Protein AF-A0A9D1M2F3-F1 (afdb_monomer_lite)

Foldseek 3Di:
DDDDDDDDDDDDDDDDDDDDDDDDDDDDDDDDDDPDPPPPPPPPPPPPPDDDDDDDDDDDPDDDDDQDWDDDPPDIDGPPCVPPPPPPDCLVVVCVVVQFDDQQEPLRFAADARPSDNRTGNDGDDVQQPADPVRADPPWDWDPDHGNNGTGTHHPCVQFVAQDEPPPWDFADWDQDPVGITGRDGHHDAAPADPLGAPDAGDPPRRVGHPHYDPFVVVVDDADDAAPQKDAPDDDPRGNPGGPDMDGHPQWDQPVPDPRGGIDGDD

Organism: NCBI:txid2840917

Secondary structure (DSSP, 8-state):
------------------------------------------------------S---PPP-PPPP--PEEETTEEE-TT-TTT-----THHHHHHHTT--BS--TTS-BS-EETTEEEEES-BPPTTTTB-GGG--TTSEEPSS-BTTBB-EE--TTTS-BS---TTPEE-SEEEETTEEEES-EEPPP---BTTBEEEEPPTTSTTSEEEE-SSGGGG-------TTEEEEEEETTEEEEEEEEEEPTTEE--TTSTT---EE--

Sequence (267 aa):
MMKAVLGLGCAVCLTAAPVNAGSVEYDFSGKFLLSDTSLIDTNQSQSLEAVSTAGGDFRLPSYKLAAVHFIVGDQGLTFNDFGKQNFDDPSNDYCQRLGFAVSSCASGLFNRACPYNDKIYDKCCDAAYIYTPASCSSPRTLSVDVCGGKHRCYCDTAQYPFASCDAPKIKGEACSDDNGTRYAACVCPEDNNGPWGCKEYYPAPCASVCKTPYPDNCHKREDVALPQNSYCSEHYDDCASKCQSWVCKSGYTNISDCAWMKCWIKL

Radius of gyration: 51.47 Å; chains: 1; bounding box: 120×92×132 Å

Structure (mmCIF, N/CA/C/O backbone):
data_AF-A0A9D1M2F3-F1
#
_entry.id   AF-A0A9D1M2F3-F1
#
loop_
_atom_site.group_PDB
_atom_site.id
_atom_site.type_symbol
_atom_site.label_atom_id
_atom_site.label_alt_id
_atom_site.label_comp_id
_atom_site.label_asym_id
_atom_site.label_entity_id
_atom_site.label_seq_id
_atom_site.pdbx_PDB_ins_code
_atom_site.Cartn_x
_atom_site.Cartn_y
_atom_site.Cartn_z
_atom_site.occupancy
_atom_site.B_iso_or_equiv
_atom_site.auth_seq_id
_atom_site.auth_comp_id
_atom_site.auth_asym_id
_atom_site.auth_atom_id
_atom_site.pdbx_PDB_model_num
ATOM 1 N N . MET A 1 1 ? 22.864 -60.066 7.361 1.00 39.62 1 MET A N 1
ATOM 2 C CA . MET A 1 1 ? 22.553 -60.290 5.931 1.00 39.62 1 MET A CA 1
ATOM 3 C C . MET A 1 1 ? 23.121 -59.091 5.164 1.00 39.62 1 MET A C 1
ATOM 5 O O . MET A 1 1 ? 22.505 -58.045 5.175 1.00 39.62 1 MET A O 1
ATOM 9 N N . MET A 1 2 ? 24.437 -59.002 4.950 1.00 24.12 2 MET A N 1
ATOM 10 C CA . MET A 1 2 ? 25.233 -59.547 3.831 1.00 24.12 2 MET A CA 1
ATOM 11 C C . MET A 1 2 ? 24.850 -59.032 2.430 1.00 24.12 2 MET A C 1
ATOM 13 O O . MET A 1 2 ? 23.903 -59.543 1.853 1.00 24.12 2 MET A O 1
ATOM 17 N N . LYS A 1 3 ? 25.737 -58.149 1.917 1.00 26.86 3 LYS A N 1
ATOM 18 C CA . LYS A 1 3 ? 26.185 -57.919 0.518 1.00 26.86 3 LYS A CA 1
ATOM 19 C C . LYS A 1 3 ? 25.122 -57.362 -0.462 1.00 26.86 3 LYS A C 1
ATOM 21 O O . LYS A 1 3 ? 23.977 -57.758 -0.419 1.00 26.86 3 LYS A O 1
ATOM 26 N N . ALA A 1 4 ? 25.429 -56.432 -1.368 1.00 30.66 4 ALA A N 1
ATOM 27 C CA . ALA A 1 4 ? 26.605 -56.423 -2.228 1.00 30.66 4 ALA A CA 1
ATOM 28 C C . ALA A 1 4 ? 27.030 -55.014 -2.687 1.00 30.66 4 ALA A C 1
ATOM 30 O O . ALA A 1 4 ? 26.231 -54.218 -3.168 1.00 30.66 4 ALA A O 1
ATOM 31 N N . VAL A 1 5 ? 28.337 -54.779 -2.583 1.00 34.94 5 VAL A N 1
ATOM 32 C CA . VAL A 1 5 ? 29.123 -53.867 -3.417 1.00 34.94 5 VAL A CA 1
ATOM 33 C C . VAL A 1 5 ? 29.447 -54.631 -4.702 1.00 34.94 5 VAL A C 1
ATOM 35 O O . VAL A 1 5 ? 29.931 -55.760 -4.610 1.00 34.94 5 VAL A O 1
ATOM 38 N N . LEU A 1 6 ? 29.219 -54.039 -5.874 1.00 31.55 6 LEU A N 1
ATOM 39 C CA . LEU A 1 6 ? 29.794 -54.517 -7.133 1.00 31.55 6 LEU A CA 1
ATOM 40 C C . LEU A 1 6 ? 30.409 -53.331 -7.882 1.00 31.55 6 LEU A C 1
ATOM 42 O O . LEU A 1 6 ? 29.704 -52.482 -8.418 1.00 31.55 6 LEU A O 1
ATOM 46 N N . GLY A 1 7 ? 31.740 -53.288 -7.883 1.00 31.52 7 GLY A N 1
ATOM 47 C CA . GLY A 1 7 ? 32.525 -52.588 -8.889 1.00 31.52 7 GLY A CA 1
ATOM 48 C C . GLY A 1 7 ? 32.966 -53.577 -9.967 1.00 31.52 7 GLY A C 1
ATOM 49 O O . GLY A 1 7 ? 33.301 -54.713 -9.651 1.00 31.52 7 GLY A O 1
ATOM 50 N N . LEU A 1 8 ? 32.957 -53.134 -11.221 1.00 33.31 8 LEU A N 1
ATOM 51 C CA . LEU A 1 8 ? 33.634 -53.703 -12.395 1.00 33.31 8 LEU A CA 1
ATOM 52 C C . LEU A 1 8 ? 33.484 -52.620 -13.487 1.00 33.31 8 LEU A C 1
ATOM 54 O O . LEU A 1 8 ? 32.387 -52.117 -13.682 1.00 33.31 8 LEU A O 1
ATOM 58 N N . GLY A 1 9 ? 34.502 -52.109 -14.175 1.00 30.05 9 GLY A N 1
ATOM 59 C CA . GLY A 1 9 ? 35.769 -52.723 -14.546 1.00 30.05 9 GLY A CA 1
ATOM 60 C C . GLY A 1 9 ? 35.753 -53.088 -16.035 1.00 30.05 9 GLY A C 1
ATOM 61 O O . GLY A 1 9 ? 35.496 -54.236 -16.353 1.00 30.05 9 GLY A O 1
ATOM 62 N N . CYS A 1 10 ? 36.024 -52.089 -16.889 1.00 27.81 10 CYS A N 1
ATOM 63 C CA . CYS A 1 10 ? 36.613 -52.125 -18.243 1.00 27.81 10 CYS A CA 1
ATOM 64 C C . CYS A 1 10 ? 36.069 -53.087 -19.332 1.00 27.81 10 CYS A C 1
ATOM 66 O O . CYS A 1 10 ? 36.249 -54.295 -19.232 1.00 27.81 10 CYS A O 1
ATOM 68 N N . ALA A 1 11 ? 35.606 -52.535 -20.468 1.00 30.11 11 ALA A N 1
ATOM 69 C CA . ALA A 1 11 ? 35.923 -53.053 -21.811 1.00 30.11 11 ALA A CA 1
ATOM 70 C C . ALA A 1 11 ? 35.651 -52.004 -22.912 1.00 30.11 11 ALA A C 1
ATOM 72 O O . ALA A 1 11 ? 34.598 -51.375 -22.964 1.00 30.11 11 ALA A O 1
ATOM 73 N N . VAL A 1 12 ? 36.654 -51.845 -23.772 1.00 30.17 12 VAL A N 1
ATOM 74 C CA . VAL A 1 12 ? 36.800 -50.950 -24.929 1.00 30.17 12 VAL A CA 1
ATOM 75 C C . VAL A 1 12 ? 36.208 -51.589 -26.194 1.00 30.17 12 VAL A C 1
ATOM 77 O O . VAL A 1 12 ? 36.401 -52.783 -26.374 1.00 30.17 12 VAL A O 1
ATOM 80 N N . CYS A 1 13 ? 35.590 -50.783 -27.074 1.00 28.64 13 CYS A N 1
ATOM 81 C CA . CYS A 1 13 ? 35.476 -50.936 -28.547 1.00 28.64 13 CYS A CA 1
ATOM 82 C C . CYS A 1 13 ? 34.946 -49.582 -29.095 1.00 28.64 13 CYS A C 1
ATOM 84 O O . CYS A 1 13 ? 33.799 -49.252 -28.827 1.00 28.64 13 CYS A O 1
ATOM 86 N N . LEU A 1 14 ? 35.729 -48.613 -29.596 1.00 26.62 14 LEU A N 1
ATOM 87 C CA . LEU A 1 14 ? 36.501 -48.496 -30.853 1.00 26.62 14 LEU A CA 1
ATOM 88 C C . LEU A 1 14 ? 35.694 -48.664 -32.159 1.00 26.62 14 LEU A C 1
ATOM 90 O O . LEU A 1 14 ? 35.537 -49.771 -32.658 1.00 26.62 14 LEU A O 1
ATOM 94 N N . THR A 1 15 ? 35.324 -47.523 -32.753 1.00 30.22 15 THR A N 1
ATOM 95 C CA . THR A 1 15 ? 35.245 -47.255 -34.207 1.00 30.22 15 THR A CA 1
ATOM 96 C C . THR A 1 15 ? 35.688 -45.787 -34.394 1.00 30.22 15 THR A C 1
ATOM 98 O O . THR A 1 15 ? 34.971 -44.890 -33.962 1.00 30.22 15 THR A O 1
ATOM 101 N N . ALA A 1 16 ? 36.968 -45.476 -34.662 1.00 30.28 16 ALA A N 1
ATOM 102 C CA . ALA A 1 16 ? 37.617 -45.338 -35.985 1.00 30.28 16 ALA A CA 1
ATOM 103 C C . ALA A 1 16 ? 36.788 -44.464 -36.958 1.00 30.28 16 ALA A C 1
ATOM 105 O O . ALA A 1 16 ? 35.643 -44.803 -37.216 1.00 30.28 16 ALA A O 1
ATOM 106 N N . ALA A 1 17 ? 37.253 -43.364 -37.563 1.00 31.16 17 ALA A N 1
ATOM 107 C CA . ALA A 1 17 ? 38.580 -42.769 -37.782 1.00 31.16 17 ALA A CA 1
ATOM 108 C C . ALA A 1 17 ? 38.382 -41.319 -38.337 1.00 31.16 17 ALA A C 1
ATOM 110 O O . ALA A 1 17 ? 37.237 -40.898 -38.492 1.00 31.16 17 ALA A O 1
ATOM 111 N N . PRO A 1 18 ? 39.420 -40.594 -38.794 1.00 33.38 18 PRO A N 1
ATOM 112 C CA . PRO A 1 18 ? 40.583 -40.110 -38.055 1.00 33.38 18 PRO A CA 1
ATOM 113 C C . PRO A 1 18 ? 40.726 -38.571 -38.136 1.00 33.38 18 PRO A C 1
ATOM 115 O O . PRO A 1 18 ? 40.223 -37.913 -39.044 1.00 33.38 18 PRO A O 1
ATOM 118 N N . VAL A 1 19 ? 41.501 -38.012 -37.208 1.00 33.06 19 VAL A N 1
ATOM 119 C CA . VAL A 1 19 ? 42.109 -36.675 -37.299 1.00 33.06 19 VAL A CA 1
ATOM 120 C C . VAL A 1 19 ? 43.591 -36.897 -37.594 1.00 33.06 19 VAL A C 1
ATOM 122 O O . VAL A 1 19 ? 44.189 -37.756 -36.949 1.00 33.06 19 VAL A O 1
ATOM 125 N N . ASN A 1 20 ? 44.210 -36.136 -38.500 1.00 28.48 20 ASN A N 1
ATOM 126 C CA . ASN A 1 20 ? 45.650 -35.905 -38.386 1.00 28.48 20 ASN A CA 1
ATOM 127 C C . ASN A 1 20 ? 46.065 -34.529 -38.915 1.00 28.48 20 ASN A C 1
ATOM 129 O O . ASN A 1 20 ? 45.588 -34.077 -39.955 1.00 28.48 20 ASN A O 1
ATOM 133 N N . ALA A 1 21 ? 46.974 -33.900 -38.174 1.00 28.34 21 ALA A N 1
ATOM 134 C CA . ALA A 1 21 ? 47.650 -32.650 -38.482 1.00 28.34 21 ALA A CA 1
ATOM 135 C C . ALA A 1 21 ? 49.156 -32.915 -38.687 1.00 28.34 21 ALA A C 1
ATOM 137 O O . ALA A 1 21 ? 49.725 -33.697 -37.931 1.00 28.34 21 ALA A O 1
ATOM 138 N N . GLY A 1 22 ? 49.768 -32.212 -39.657 1.00 24.92 22 GLY A N 1
ATOM 139 C CA . GLY A 1 22 ? 51.224 -32.040 -39.885 1.00 24.92 22 GLY A CA 1
ATOM 140 C C . GLY A 1 22 ? 51.981 -33.276 -40.406 1.00 24.92 22 GLY A C 1
ATOM 141 O O . GLY A 1 22 ? 51.677 -34.391 -40.013 1.00 24.92 22 GLY A O 1
ATOM 142 N N . SER A 1 23 ? 53.004 -33.215 -41.265 1.00 26.38 23 SER A N 1
ATOM 143 C CA . SER A 1 23 ? 53.739 -32.164 -41.997 1.00 26.38 23 SER A CA 1
ATOM 144 C C . SER A 1 23 ? 54.790 -32.873 -42.897 1.00 26.38 23 SER A C 1
ATOM 146 O O . SER A 1 23 ? 55.134 -34.004 -42.567 1.00 26.38 23 SER A O 1
ATOM 148 N N . VAL A 1 24 ? 55.338 -32.175 -43.918 1.00 24.19 24 VAL A N 1
ATOM 149 C CA . VAL A 1 24 ? 56.580 -32.444 -44.720 1.00 24.19 24 VAL A CA 1
ATOM 150 C C . VAL A 1 24 ? 56.630 -33.741 -45.588 1.00 24.19 24 VAL A C 1
ATOM 152 O O . VAL A 1 24 ? 56.262 -34.798 -45.106 1.00 24.19 24 VAL A O 1
ATOM 155 N N . GLU A 1 25 ? 57.099 -33.831 -46.851 1.00 24.42 25 GLU A N 1
ATOM 156 C CA . GLU A 1 25 ? 57.697 -32.931 -47.866 1.00 24.42 25 GLU A CA 1
ATOM 157 C C . GLU A 1 25 ? 58.007 -33.751 -49.180 1.00 24.42 25 GLU A C 1
ATOM 159 O O . GLU A 1 25 ? 58.169 -34.967 -49.081 1.00 24.42 25 GLU A O 1
ATOM 164 N N . TYR A 1 26 ? 58.144 -33.083 -50.353 1.00 23.53 26 TYR A N 1
ATOM 165 C CA . TYR A 1 26 ? 58.705 -33.493 -51.692 1.00 23.53 26 TYR A CA 1
ATOM 166 C C . TYR A 1 26 ? 57.985 -34.552 -52.581 1.00 23.53 26 TYR A C 1
ATOM 168 O O . TYR A 1 26 ? 57.475 -35.540 -52.074 1.00 23.53 26 TYR A O 1
ATOM 176 N N . ASP A 1 27 ? 58.010 -34.569 -53.928 1.00 24.91 27 ASP A N 1
ATOM 177 C CA . ASP A 1 27 ? 58.121 -33.607 -55.051 1.00 24.91 27 ASP A CA 1
ATOM 178 C C . ASP A 1 27 ? 57.735 -34.365 -56.364 1.00 24.91 27 ASP A C 1
ATOM 180 O O . ASP A 1 27 ? 57.876 -35.584 -56.460 1.00 24.91 27 ASP A O 1
ATOM 184 N N . PHE A 1 28 ? 57.335 -33.588 -57.374 1.00 25.50 28 PHE A N 1
ATOM 185 C CA . PHE A 1 28 ? 57.537 -33.741 -58.820 1.00 25.50 28 PHE A CA 1
ATOM 186 C C . PHE A 1 28 ? 56.414 -34.253 -59.752 1.00 25.50 28 PHE A C 1
ATOM 188 O O . PHE A 1 28 ? 56.063 -35.427 -59.816 1.00 25.50 28 PHE A O 1
ATOM 195 N N . SER A 1 29 ? 56.033 -33.316 -60.635 1.00 30.97 29 SER A N 1
ATOM 196 C CA . SER A 1 29 ? 55.378 -33.435 -61.950 1.00 30.97 29 SER A CA 1
ATOM 197 C C . SER A 1 29 ? 53.852 -33.554 -62.035 1.00 30.97 29 SER A C 1
ATOM 199 O O . SER A 1 29 ? 53.283 -34.634 -61.929 1.00 30.97 29 SER A O 1
ATOM 201 N N . GLY A 1 30 ? 53.209 -32.448 -62.451 1.00 28.17 30 GLY A N 1
ATOM 202 C CA . GLY A 1 30 ? 51.958 -32.532 -63.218 1.00 28.17 30 GLY A CA 1
ATOM 203 C C . GLY A 1 30 ? 51.010 -31.328 -63.208 1.00 28.17 30 GLY A C 1
ATOM 204 O O . GLY A 1 30 ? 49.875 -31.488 -62.792 1.00 28.17 30 GLY A O 1
ATOM 205 N N . LYS A 1 31 ? 51.436 -30.174 -63.750 1.00 31.05 31 LYS A N 1
ATOM 206 C CA . LYS A 1 31 ? 50.600 -29.065 -64.283 1.00 31.05 31 LYS A CA 1
ATOM 207 C C . LYS A 1 31 ? 49.547 -28.432 -63.347 1.00 31.05 31 LYS A C 1
ATOM 209 O O . LYS A 1 31 ? 48.419 -28.898 -63.245 1.00 31.05 31 LYS A O 1
ATOM 214 N N . PHE A 1 32 ? 49.876 -27.249 -62.828 1.00 27.64 32 PHE A N 1
ATOM 215 C CA . PHE A 1 32 ? 48.923 -26.309 -62.235 1.00 27.64 32 PHE A CA 1
ATOM 216 C C . PHE A 1 32 ? 48.765 -25.099 -63.169 1.00 27.64 32 PHE A C 1
ATOM 218 O O . PHE A 1 32 ? 49.759 -24.493 -63.570 1.00 27.64 32 PHE A O 1
ATOM 225 N N . LEU A 1 33 ? 47.527 -24.764 -63.539 1.00 33.62 33 LEU A N 1
ATOM 226 C CA . LEU A 1 33 ? 47.198 -23.497 -64.191 1.00 33.62 33 LEU A CA 1
ATOM 227 C C . LEU A 1 33 ? 47.111 -22.428 -63.097 1.00 33.62 33 LEU A C 1
ATOM 229 O O . LEU A 1 33 ? 46.087 -22.299 -62.431 1.00 33.62 33 LEU A O 1
ATOM 233 N N . LEU A 1 34 ? 48.217 -21.720 -62.867 1.00 30.31 34 LEU A N 1
ATOM 234 C CA . LEU A 1 34 ? 48.243 -20.522 -62.033 1.00 30.31 34 LEU A CA 1
ATOM 235 C C . LEU A 1 34 ? 47.750 -19.347 -62.880 1.00 30.31 34 LEU A C 1
ATOM 237 O O . LEU A 1 34 ? 48.371 -18.982 -63.874 1.00 30.31 34 LEU A O 1
ATOM 241 N N . SER A 1 35 ? 46.623 -18.767 -62.478 1.00 28.31 35 SER A N 1
ATOM 242 C CA . SER A 1 35 ? 46.280 -17.397 -62.840 1.00 28.31 35 SER A CA 1
ATOM 243 C C . SER A 1 35 ? 47.214 -16.477 -62.058 1.00 28.31 35 SER A C 1
ATOM 245 O O . SER A 1 35 ? 47.066 -16.336 -60.845 1.00 28.31 35 SER A O 1
ATOM 247 N N . ASP A 1 36 ? 48.189 -15.885 -62.740 1.00 32.06 36 ASP A N 1
ATOM 248 C CA . ASP A 1 36 ? 49.043 -14.842 -62.180 1.00 32.06 36 ASP A CA 1
ATOM 249 C C . ASP A 1 36 ? 48.201 -13.598 -61.863 1.00 32.06 36 ASP A C 1
ATOM 251 O O . ASP A 1 36 ? 47.846 -12.818 -62.745 1.00 32.06 36 ASP A O 1
ATOM 255 N N . THR A 1 37 ? 47.893 -13.373 -60.587 1.00 35.03 37 THR A N 1
ATOM 256 C CA . THR A 1 37 ? 47.617 -12.024 -60.082 1.00 35.03 37 THR A CA 1
ATOM 257 C C . THR A 1 37 ? 48.918 -11.461 -59.535 1.00 35.03 37 THR A C 1
ATOM 259 O O . THR A 1 37 ? 49.193 -11.557 -58.339 1.00 35.03 37 THR A O 1
ATOM 262 N N . SER A 1 38 ? 49.737 -10.876 -60.409 1.00 41.44 38 SER A N 1
ATOM 263 C CA . SER A 1 38 ? 50.801 -9.983 -59.963 1.00 41.44 38 SER A CA 1
ATOM 264 C C . SER A 1 38 ? 50.145 -8.762 -59.311 1.00 41.44 38 SER A C 1
ATOM 266 O O . SER A 1 38 ? 49.610 -7.891 -59.999 1.00 41.44 38 SER A O 1
ATOM 268 N N . LEU A 1 39 ? 50.147 -8.706 -57.980 1.00 34.16 39 LEU A N 1
ATOM 269 C CA . LEU A 1 39 ? 49.911 -7.466 -57.250 1.00 34.16 39 LEU A CA 1
ATOM 270 C C . LEU A 1 39 ? 51.053 -6.515 -57.613 1.00 34.16 39 LEU A C 1
ATOM 272 O O . LEU A 1 39 ? 52.201 -6.728 -57.230 1.00 34.16 39 LEU A O 1
ATOM 276 N N . ILE A 1 40 ? 50.741 -5.497 -58.410 1.00 43.31 40 ILE A N 1
ATOM 277 C CA . ILE A 1 40 ? 51.660 -4.398 -58.679 1.00 43.31 40 ILE A CA 1
ATOM 278 C C . ILE A 1 40 ? 51.700 -3.562 -57.403 1.00 43.31 40 ILE A C 1
ATOM 280 O O . ILE A 1 40 ? 50.802 -2.762 -57.133 1.00 43.31 40 ILE A O 1
ATOM 284 N N . ASP A 1 41 ? 52.746 -3.774 -56.614 1.00 36.91 41 ASP A N 1
ATOM 285 C CA . ASP A 1 41 ? 53.139 -2.909 -55.511 1.00 36.91 41 ASP A CA 1
ATOM 286 C C . ASP A 1 41 ? 53.504 -1.533 -56.096 1.00 36.91 41 ASP A C 1
ATOM 288 O O . ASP A 1 41 ? 54.629 -1.283 -56.525 1.00 36.91 41 ASP A O 1
ATOM 292 N N . THR A 1 42 ? 52.512 -0.648 -56.221 1.00 42.00 42 THR A N 1
ATOM 293 C CA . THR A 1 42 ? 52.721 0.735 -56.677 1.00 42.00 42 THR A CA 1
ATOM 294 C C . THR A 1 42 ? 52.689 1.673 -55.477 1.00 42.00 42 THR A C 1
ATOM 296 O O . THR A 1 42 ? 51.910 2.621 -55.425 1.00 42.00 42 THR A O 1
ATOM 299 N N . ASN A 1 43 ? 53.553 1.429 -54.491 1.00 42.28 43 ASN A N 1
ATOM 300 C CA . ASN A 1 43 ? 53.943 2.474 -53.551 1.00 42.28 43 ASN A CA 1
ATOM 301 C C . ASN A 1 43 ? 54.944 3.405 -54.253 1.00 42.28 43 ASN A C 1
ATOM 303 O O . ASN A 1 43 ? 56.153 3.302 -54.069 1.00 42.28 43 ASN A O 1
ATOM 307 N N . GLN A 1 44 ? 54.448 4.305 -55.106 1.00 39.31 44 GLN A N 1
ATOM 308 C CA . GLN A 1 44 ? 55.217 5.492 -55.474 1.00 39.31 44 GLN A CA 1
ATOM 309 C C . GLN A 1 44 ? 55.003 6.560 -54.403 1.00 39.31 44 GLN A C 1
ATOM 311 O O . GLN A 1 44 ? 54.190 7.470 -54.549 1.00 39.31 44 GLN A O 1
ATOM 316 N N . SER A 1 45 ? 55.767 6.469 -53.321 1.00 41.06 45 SER A N 1
ATOM 317 C CA . SER A 1 45 ? 56.082 7.635 -52.503 1.00 41.06 45 SER A CA 1
ATOM 318 C C . SER A 1 45 ? 57.062 8.511 -53.290 1.00 41.06 45 SER A C 1
ATOM 320 O O . SER A 1 45 ? 58.275 8.385 -53.166 1.00 41.06 45 SER A O 1
ATOM 322 N N . GLN A 1 46 ? 56.554 9.406 -54.145 1.00 41.38 46 GLN A N 1
ATOM 323 C CA . GLN A 1 46 ? 57.374 10.524 -54.619 1.00 41.38 46 GLN A CA 1
ATOM 324 C C . GLN A 1 46 ? 57.574 11.488 -53.447 1.00 41.38 46 GLN A C 1
ATOM 326 O O . GLN A 1 46 ? 56.783 12.401 -53.219 1.00 41.38 46 GLN A O 1
ATOM 331 N N . SER A 1 47 ? 58.633 11.263 -52.672 1.00 37.94 47 SER A N 1
ATOM 332 C CA . SER A 1 47 ? 59.196 12.283 -51.800 1.00 37.94 47 SER A CA 1
ATOM 333 C C . SER A 1 47 ? 59.689 13.429 -52.681 1.00 37.94 47 SER A C 1
ATOM 335 O O . SER A 1 47 ? 60.686 13.296 -53.391 1.00 37.94 47 SER A O 1
ATOM 337 N N . LEU A 1 48 ? 58.970 14.549 -52.666 1.00 41.50 48 LEU A N 1
ATOM 338 C CA . LEU A 1 48 ? 59.442 15.793 -53.255 1.00 41.50 48 LEU A CA 1
ATOM 339 C C . LEU A 1 48 ? 60.638 16.270 -52.413 1.00 41.50 48 LEU A C 1
ATOM 341 O O . LEU A 1 48 ? 60.456 16.806 -51.320 1.00 41.50 48 LEU A O 1
ATOM 345 N N . GLU A 1 49 ? 61.865 16.036 -52.875 1.00 39.50 49 GLU A N 1
ATOM 346 C CA . GLU A 1 49 ? 63.044 16.639 -52.255 1.00 39.50 49 GLU A CA 1
ATOM 347 C C . GLU A 1 49 ? 63.034 18.143 -52.552 1.00 39.50 49 GLU A C 1
ATOM 349 O O . GLU A 1 49 ? 63.233 18.583 -53.686 1.00 39.50 49 GLU A O 1
ATOM 354 N N . ALA A 1 50 ? 62.765 18.955 -51.529 1.00 41.34 50 ALA A N 1
ATOM 355 C CA . ALA A 1 50 ? 62.935 20.396 -51.613 1.00 41.34 50 ALA A CA 1
ATOM 356 C C . ALA A 1 50 ? 64.439 20.712 -51.634 1.00 41.34 50 ALA A C 1
ATOM 358 O O . ALA A 1 50 ? 65.097 20.733 -50.595 1.00 41.34 50 ALA A O 1
ATOM 359 N N . VAL A 1 51 ? 64.994 20.941 -52.826 1.00 37.88 51 VAL A N 1
ATOM 360 C CA . VAL A 1 51 ? 66.361 21.453 -52.986 1.00 37.88 51 VAL A CA 1
ATOM 361 C C . VAL A 1 51 ? 66.442 22.857 -52.377 1.00 37.88 51 VAL A C 1
ATOM 363 O O . VAL A 1 51 ? 65.745 23.780 -52.799 1.00 37.88 51 VAL A O 1
ATOM 366 N N . SER A 1 52 ? 67.298 23.000 -51.364 1.00 35.97 52 SER A N 1
ATOM 367 C CA . SER A 1 52 ? 67.578 24.244 -50.646 1.00 35.97 52 SER A CA 1
ATOM 368 C C . SER A 1 52 ? 68.031 25.374 -51.573 1.00 35.97 52 SER A C 1
ATOM 370 O O . SER A 1 52 ? 68.973 25.233 -52.352 1.00 35.97 52 SER A O 1
ATOM 372 N N . THR A 1 53 ? 67.402 26.539 -51.431 1.00 49.19 53 THR A N 1
ATOM 373 C CA . THR A 1 53 ? 67.786 27.791 -52.090 1.00 49.19 53 THR A CA 1
ATOM 374 C C . THR A 1 53 ? 69.079 28.354 -51.504 1.00 49.19 53 THR A C 1
ATOM 376 O O . THR A 1 53 ? 69.064 28.971 -50.439 1.00 49.19 53 THR A O 1
ATOM 379 N N . ALA A 1 54 ? 70.183 28.209 -52.235 1.00 35.22 54 ALA A N 1
ATOM 380 C CA . ALA A 1 54 ? 71.375 29.029 -52.057 1.00 35.22 54 ALA A CA 1
ATOM 381 C C . ALA A 1 54 ? 72.046 29.294 -53.417 1.00 35.22 54 ALA A C 1
ATOM 383 O O . ALA A 1 54 ? 72.706 28.424 -53.967 1.00 35.22 54 ALA A O 1
ATOM 384 N N . GLY A 1 55 ? 71.849 30.515 -53.931 1.00 43.16 55 GLY A N 1
ATOM 385 C CA . GLY A 1 55 ? 72.724 31.210 -54.885 1.00 43.16 55 GLY A CA 1
ATOM 386 C C . GLY A 1 55 ? 73.015 30.540 -56.233 1.00 43.16 55 GLY A C 1
ATOM 387 O O . GLY A 1 55 ? 73.958 29.768 -56.352 1.00 43.16 55 GLY A O 1
ATOM 388 N N . GLY A 1 56 ? 72.312 30.959 -57.288 1.00 38.09 56 GLY A N 1
ATOM 389 C CA . GLY A 1 56 ? 72.730 30.702 -58.669 1.00 38.09 56 GLY A CA 1
ATOM 390 C C . GLY A 1 56 ? 71.569 30.748 -59.655 1.00 38.09 56 GLY A C 1
ATOM 391 O O . GLY A 1 56 ? 70.602 30.013 -59.504 1.00 38.09 56 GLY A O 1
ATOM 392 N N . ASP A 1 57 ? 71.671 31.632 -60.643 1.00 52.03 57 ASP A N 1
ATOM 393 C CA . ASP A 1 57 ? 70.730 31.832 -61.750 1.00 52.03 57 ASP A CA 1
ATOM 394 C C . ASP A 1 57 ? 70.356 30.496 -62.430 1.00 52.03 57 ASP A C 1
ATOM 396 O O . ASP A 1 57 ? 71.212 29.825 -63.009 1.00 52.03 57 ASP A O 1
ATOM 400 N N . PHE A 1 58 ? 69.085 30.084 -62.341 1.00 36.72 58 PHE A N 1
ATOM 401 C CA . PHE A 1 58 ? 68.581 28.852 -62.954 1.00 36.72 58 PHE A CA 1
ATOM 402 C C . PHE A 1 58 ? 67.285 29.132 -63.715 1.00 36.72 58 PHE A C 1
ATOM 404 O O . PHE A 1 58 ? 66.226 29.387 -63.138 1.00 36.72 58 PHE A O 1
ATOM 411 N N . ARG A 1 59 ? 67.355 29.031 -65.045 1.00 52.97 59 ARG A N 1
ATOM 412 C CA . ARG A 1 59 ? 66.166 28.882 -65.887 1.00 52.97 59 ARG A CA 1
ATOM 413 C C . ARG A 1 59 ? 65.491 27.558 -65.528 1.00 52.97 59 ARG A C 1
ATOM 415 O O . ARG A 1 59 ? 66.079 26.499 -65.733 1.00 52.97 59 ARG A O 1
ATOM 422 N N . LEU A 1 60 ? 64.262 27.620 -65.017 1.00 48.41 60 LEU A N 1
ATOM 423 C CA . LEU A 1 60 ? 63.425 26.436 -64.814 1.00 48.41 60 LEU A CA 1
ATOM 424 C C . LEU A 1 60 ? 63.237 25.716 -66.165 1.00 48.41 60 LEU A C 1
ATOM 426 O O . LEU A 1 60 ? 62.825 26.364 -67.134 1.00 48.41 60 LEU A O 1
ATOM 430 N N . PRO A 1 61 ? 63.517 24.404 -66.275 1.00 52.66 61 PRO A N 1
ATOM 431 C CA . PRO A 1 61 ? 63.136 23.656 -67.461 1.00 52.66 61 PRO A CA 1
ATOM 432 C C . PRO A 1 61 ? 61.606 23.627 -67.564 1.00 52.66 61 PRO A C 1
ATOM 434 O O . PRO A 1 61 ? 60.899 23.471 -66.568 1.00 52.66 61 PRO A O 1
ATOM 437 N N . SER A 1 62 ? 61.087 23.792 -68.783 1.00 53.97 62 SER A N 1
ATOM 438 C CA . SER A 1 62 ? 59.666 23.595 -69.071 1.00 53.97 62 SER A CA 1
ATOM 439 C C . SER A 1 62 ? 59.299 22.154 -68.718 1.00 53.97 62 SER A C 1
ATOM 441 O O . SER A 1 62 ? 59.753 21.214 -69.371 1.00 53.97 62 SER A O 1
ATOM 443 N N . TYR A 1 63 ? 58.513 21.972 -67.660 1.00 50.84 63 TYR A N 1
ATOM 444 C CA . TYR A 1 63 ? 57.963 20.670 -67.320 1.00 50.84 63 TYR A CA 1
ATOM 445 C C . TYR A 1 63 ? 56.733 20.419 -68.199 1.00 50.84 63 TYR A C 1
ATOM 447 O O . TYR A 1 63 ? 55.866 21.282 -68.347 1.00 50.84 63 TYR A O 1
ATOM 455 N N . LYS A 1 64 ? 56.657 19.237 -68.817 1.00 43.50 64 LYS A N 1
ATOM 456 C CA . LYS A 1 64 ? 55.432 18.771 -69.470 1.00 43.50 64 LYS A CA 1
ATOM 457 C C . LYS A 1 64 ? 54.622 17.984 -68.451 1.00 43.50 64 LYS A C 1
ATOM 459 O O . LYS A 1 64 ? 55.101 16.987 -67.922 1.00 43.50 64 LYS A O 1
ATOM 464 N N . LEU A 1 65 ? 53.398 18.431 -68.197 1.00 46.53 65 LEU A N 1
ATOM 465 C CA . LEU A 1 65 ? 52.415 17.653 -67.452 1.00 46.53 65 LEU A CA 1
ATOM 466 C C . LEU A 1 65 ? 52.005 16.451 -68.313 1.00 46.53 65 LEU A C 1
ATOM 468 O O . LEU A 1 65 ? 51.485 16.628 -69.415 1.00 46.53 65 LEU A O 1
ATOM 472 N N . ALA A 1 66 ? 52.268 15.237 -67.833 1.00 50.84 66 ALA A N 1
ATOM 473 C CA . ALA A 1 66 ? 51.720 14.018 -68.414 1.00 50.84 66 ALA A CA 1
ATOM 474 C C . ALA A 1 66 ? 50.409 13.688 -67.690 1.00 50.84 66 ALA A C 1
ATOM 476 O O . ALA A 1 66 ? 50.410 13.449 -66.484 1.00 50.84 66 ALA A O 1
ATOM 477 N N . ALA A 1 67 ? 49.290 13.693 -68.416 1.00 51.50 67 ALA A N 1
ATOM 478 C CA . ALA A 1 67 ? 48.025 13.189 -67.897 1.00 51.50 67 ALA A CA 1
ATOM 479 C C . ALA A 1 67 ? 48.040 11.657 -67.981 1.00 51.50 67 ALA A C 1
ATOM 481 O O . ALA A 1 67 ? 48.118 11.092 -69.072 1.00 51.50 67 ALA A O 1
ATOM 482 N N . VAL A 1 68 ? 48.001 10.985 -66.831 1.00 56.09 68 VAL A N 1
ATOM 483 C CA . VAL A 1 68 ? 47.870 9.525 -66.766 1.00 56.09 68 VAL A CA 1
ATOM 484 C C . VAL A 1 68 ? 46.382 9.188 -66.771 1.00 56.09 68 VAL A C 1
ATOM 486 O O . VAL A 1 68 ? 45.654 9.555 -65.852 1.00 56.09 68 VAL A O 1
ATOM 489 N N . HIS A 1 69 ? 45.923 8.513 -67.824 1.00 50.00 69 HIS A N 1
ATOM 490 C CA . HIS A 1 69 ? 44.558 8.003 -67.921 1.00 50.00 69 HIS A CA 1
ATOM 491 C C . HIS A 1 69 ? 44.533 6.539 -67.493 1.00 50.00 69 HIS A C 1
ATOM 493 O O . HIS A 1 69 ? 45.226 5.709 -68.080 1.00 50.00 69 HIS A O 1
ATOM 499 N N . PHE A 1 70 ? 43.706 6.218 -66.501 1.00 51.78 70 PHE A N 1
ATOM 500 C CA . PHE A 1 70 ? 43.422 4.836 -66.132 1.00 51.78 70 PHE A CA 1
ATOM 501 C C . PHE A 1 70 ? 42.123 4.411 -66.823 1.00 51.78 70 PHE A C 1
ATOM 503 O O . PHE A 1 70 ? 41.080 5.049 -66.668 1.00 51.78 70 PHE A O 1
ATOM 510 N N . ILE A 1 71 ? 42.195 3.355 -67.630 1.00 51.22 71 ILE A N 1
ATOM 511 C CA . ILE A 1 71 ? 41.027 2.765 -68.289 1.00 51.22 71 ILE A CA 1
ATOM 512 C C . ILE A 1 71 ? 40.484 1.681 -67.357 1.00 51.22 71 ILE A C 1
ATOM 514 O O . ILE A 1 71 ? 41.200 0.733 -67.040 1.00 51.22 71 ILE A O 1
ATOM 518 N N . VAL A 1 72 ? 39.234 1.822 -66.913 1.00 46.81 72 VAL A N 1
ATOM 519 C CA . VAL A 1 72 ? 38.532 0.804 -66.120 1.00 46.81 72 VAL A CA 1
ATOM 520 C C . VAL A 1 72 ? 37.261 0.425 -66.883 1.00 46.81 72 VAL A C 1
ATOM 522 O O . VAL A 1 72 ? 36.267 1.141 -66.837 1.00 46.81 72 VAL A O 1
ATOM 525 N N . GLY A 1 73 ? 37.307 -0.687 -67.623 1.00 58.56 73 GLY A N 1
ATOM 526 C CA . GLY A 1 73 ? 36.226 -1.111 -68.528 1.00 58.56 73 GLY A CA 1
ATOM 527 C C . GLY A 1 73 ? 36.130 -0.276 -69.816 1.00 58.56 73 GLY A C 1
ATOM 528 O O . GLY A 1 73 ? 37.093 0.377 -70.211 1.00 58.56 73 GLY A O 1
ATOM 529 N N . ASP A 1 74 ? 34.963 -0.283 -70.471 1.00 50.31 74 ASP A N 1
ATOM 530 C CA . ASP A 1 74 ? 34.728 0.389 -71.767 1.00 50.31 74 ASP A CA 1
ATOM 531 C C . ASP A 1 74 ? 34.567 1.922 -71.673 1.00 50.31 74 ASP A C 1
ATOM 533 O O . ASP A 1 74 ? 34.292 2.589 -72.673 1.00 50.31 74 ASP A O 1
ATOM 537 N N . GLN A 1 75 ? 34.738 2.512 -70.485 1.00 51.78 75 GLN A N 1
ATOM 538 C CA . GLN A 1 75 ? 34.721 3.962 -70.279 1.00 51.78 75 GLN A CA 1
ATOM 539 C C . GLN A 1 75 ? 35.986 4.395 -69.525 1.00 51.78 75 GLN A C 1
ATOM 541 O O . GLN A 1 75 ? 36.258 3.948 -68.413 1.00 51.78 75 GLN A O 1
ATOM 546 N N . GLY A 1 76 ? 36.795 5.258 -70.143 1.00 50.94 76 GLY A N 1
ATOM 547 C CA . GLY A 1 76 ? 38.011 5.794 -69.527 1.00 50.94 76 GLY A CA 1
ATOM 548 C C . GLY A 1 76 ? 37.689 6.754 -68.379 1.00 50.94 76 GLY A C 1
ATOM 549 O O . GLY A 1 76 ? 36.843 7.634 -68.529 1.00 50.94 76 GLY A O 1
ATOM 550 N N . LEU A 1 77 ? 38.384 6.625 -67.245 1.00 54.03 77 LEU A N 1
ATOM 551 C CA . LEU A 1 77 ? 38.258 7.569 -66.137 1.00 54.03 77 LEU A CA 1
ATOM 552 C C . LEU A 1 77 ? 39.198 8.760 -66.374 1.00 54.03 77 LEU A C 1
ATOM 554 O O . LEU A 1 77 ? 40.424 8.645 -66.353 1.00 54.03 77 LEU A O 1
ATOM 558 N N . THR A 1 78 ? 38.615 9.929 -66.625 1.00 48.94 78 THR A N 1
ATOM 559 C CA . THR A 1 78 ? 39.313 11.221 -66.664 1.00 48.94 78 THR A CA 1
ATOM 560 C C . THR A 1 78 ? 39.370 11.838 -65.266 1.00 48.94 78 THR A C 1
ATOM 562 O O . THR A 1 78 ? 38.354 12.299 -64.749 1.00 48.94 78 THR A O 1
ATOM 565 N N . PHE A 1 79 ? 40.564 11.924 -64.674 1.00 54.75 79 PHE A N 1
ATOM 566 C CA . PHE A 1 79 ? 40.828 12.597 -63.389 1.00 54.75 79 PHE A CA 1
ATOM 567 C C . PHE A 1 79 ? 40.953 14.126 -63.541 1.00 54.75 79 PHE A C 1
ATOM 569 O O . PHE A 1 79 ? 41.826 14.757 -62.953 1.00 54.75 79 PHE A O 1
ATOM 576 N N . ASN A 1 80 ? 40.098 14.735 -64.366 1.00 53.09 80 ASN A N 1
ATOM 577 C CA . ASN A 1 80 ? 40.187 16.164 -64.689 1.00 53.09 80 ASN A CA 1
ATOM 578 C C . ASN A 1 80 ? 39.368 17.048 -63.734 1.00 53.09 80 ASN A C 1
ATOM 580 O O . ASN A 1 80 ? 39.571 18.256 -63.704 1.00 53.09 80 ASN A O 1
ATOM 584 N N . ASP A 1 81 ? 38.484 16.451 -62.931 1.00 53.62 81 ASP A N 1
ATOM 585 C CA . ASP A 1 81 ? 37.608 17.154 -61.991 1.00 53.62 81 ASP A CA 1
ATOM 586 C C . ASP A 1 81 ? 37.834 16.626 -60.562 1.00 53.62 81 ASP A C 1
ATOM 588 O O . ASP A 1 81 ? 37.029 15.867 -60.022 1.00 53.62 81 ASP A O 1
ATOM 592 N N . PHE A 1 82 ? 38.919 17.069 -59.916 1.00 48.81 82 PHE A N 1
ATOM 593 C CA . PHE A 1 82 ? 39.248 16.780 -58.504 1.00 48.81 82 PHE A CA 1
ATOM 594 C C . PHE A 1 82 ? 38.186 17.253 -57.480 1.00 48.81 82 PHE A C 1
ATOM 596 O O . PHE A 1 82 ? 38.375 17.084 -56.281 1.00 48.81 82 PHE A O 1
ATOM 603 N N . GLY A 1 83 ? 37.066 17.831 -57.929 1.00 52.84 83 GLY A N 1
ATOM 604 C CA . GLY A 1 83 ? 35.957 18.284 -57.083 1.00 52.84 83 GLY A CA 1
ATOM 605 C C . GLY A 1 83 ? 34.578 17.722 -57.445 1.00 52.84 83 GLY A C 1
ATOM 606 O O . GLY A 1 83 ? 33.601 18.145 -56.837 1.00 52.84 83 GLY A O 1
ATOM 607 N N . LYS A 1 84 ? 34.464 16.817 -58.432 1.00 49.16 84 LYS A N 1
ATOM 608 C CA . LYS A 1 84 ? 33.172 16.208 -58.831 1.00 49.16 84 LYS A CA 1
ATOM 609 C C . LYS A 1 84 ? 33.132 14.684 -58.730 1.00 49.16 84 LYS A C 1
ATOM 611 O O . LYS A 1 84 ? 32.110 14.082 -59.044 1.00 49.16 84 LYS A O 1
ATOM 616 N N . GLN A 1 85 ? 34.227 14.059 -58.308 1.00 51.31 85 GLN A N 1
ATOM 617 C CA . GLN A 1 85 ? 34.234 12.633 -58.001 1.00 51.31 85 GLN A CA 1
ATOM 618 C C . GLN A 1 85 ? 33.567 12.453 -56.634 1.00 51.31 85 GLN A C 1
ATOM 620 O O . GLN A 1 85 ? 34.183 12.701 -55.597 1.00 51.31 85 GLN A O 1
ATOM 625 N N . ASN A 1 86 ? 32.280 12.101 -56.638 1.00 50.97 86 ASN A N 1
ATOM 626 C CA . ASN A 1 86 ? 31.545 11.772 -55.423 1.00 50.97 86 ASN A CA 1
ATOM 627 C C . ASN A 1 86 ? 31.999 10.374 -54.983 1.00 50.97 86 ASN A C 1
ATOM 629 O O . ASN A 1 86 ? 31.489 9.360 -55.455 1.00 50.97 86 ASN A O 1
ATOM 633 N N . PHE A 1 87 ? 33.027 10.310 -54.139 1.00 56.53 87 PHE A N 1
ATOM 634 C CA . PHE A 1 87 ? 33.357 9.084 -53.420 1.00 56.53 87 PHE A CA 1
ATOM 635 C C . PHE A 1 87 ? 32.317 8.929 -52.316 1.00 56.53 87 PHE A C 1
ATOM 637 O O . PHE A 1 87 ? 32.537 9.352 -51.183 1.00 56.53 87 PHE A O 1
ATOM 644 N N . ASP A 1 88 ? 31.146 8.408 -52.678 1.00 64.06 88 ASP A N 1
ATOM 645 C CA . ASP A 1 88 ? 30.131 8.057 -51.696 1.00 64.06 88 ASP A CA 1
ATOM 646 C C . ASP A 1 88 ? 30.741 7.017 -50.754 1.00 64.06 88 ASP A C 1
ATOM 648 O O . ASP A 1 88 ? 31.066 5.906 -51.171 1.00 64.06 88 ASP A O 1
ATOM 652 N N . ASP A 1 89 ? 30.964 7.407 -49.497 1.00 66.94 89 ASP A N 1
ATOM 653 C CA . ASP A 1 89 ? 31.500 6.528 -48.464 1.00 66.94 89 ASP A CA 1
ATOM 654 C C . ASP A 1 89 ? 30.475 5.413 -48.177 1.00 66.94 89 ASP A C 1
ATOM 656 O O . ASP A 1 89 ? 29.419 5.681 -47.585 1.00 66.94 89 ASP A O 1
ATOM 660 N N . PRO A 1 90 ? 30.745 4.153 -48.578 1.00 78.62 90 PRO A N 1
ATOM 661 C CA . PRO A 1 90 ? 29.785 3.066 -48.431 1.00 78.62 90 PRO A CA 1
ATOM 662 C C . PRO A 1 90 ? 29.659 2.601 -46.974 1.00 78.62 90 PRO A C 1
ATOM 664 O O . PRO A 1 90 ? 28.867 1.700 -46.690 1.00 78.62 90 PRO A O 1
ATOM 667 N N . SER A 1 91 ? 30.410 3.195 -46.037 1.00 81.81 91 SER A N 1
ATOM 668 C CA . SER A 1 91 ? 30.402 2.830 -44.617 1.00 81.81 91 SER A CA 1
ATOM 669 C C . SER A 1 91 ? 28.994 2.850 -44.018 1.00 81.81 91 SER A C 1
ATOM 671 O O . SER A 1 91 ? 28.642 1.953 -43.253 1.00 81.81 91 SER A O 1
ATOM 673 N N . ASN A 1 92 ? 28.144 3.801 -44.422 1.00 83.81 92 ASN A N 1
ATOM 674 C CA . ASN A 1 92 ? 26.757 3.872 -43.949 1.00 83.81 92 ASN A CA 1
ATOM 675 C C . ASN A 1 92 ? 25.897 2.706 -44.459 1.00 83.81 92 ASN A C 1
ATOM 677 O O . ASN A 1 92 ? 25.136 2.135 -43.678 1.00 83.81 92 ASN A O 1
ATOM 681 N N . ASP A 1 93 ? 26.031 2.332 -45.737 1.00 86.12 93 ASP A N 1
ATOM 682 C CA . ASP A 1 93 ? 25.317 1.188 -46.330 1.00 86.12 93 ASP A CA 1
ATOM 683 C C . ASP A 1 93 ? 25.754 -0.121 -45.659 1.00 86.12 93 ASP A C 1
ATOM 685 O O . ASP A 1 93 ? 24.932 -0.967 -45.307 1.00 86.12 93 ASP A O 1
ATOM 689 N N . TYR A 1 94 ? 27.053 -0.252 -45.380 1.00 87.69 94 TYR A N 1
ATOM 690 C CA . TYR A 1 94 ? 27.589 -1.404 -44.667 1.00 87.69 94 TYR A CA 1
ATOM 691 C C . TYR A 1 94 ? 27.047 -1.501 -43.231 1.00 87.69 94 TYR A C 1
ATOM 693 O O . TYR A 1 94 ? 26.622 -2.575 -42.801 1.00 87.69 94 TYR A O 1
ATOM 701 N N . CYS A 1 95 ? 26.978 -0.381 -42.504 1.00 8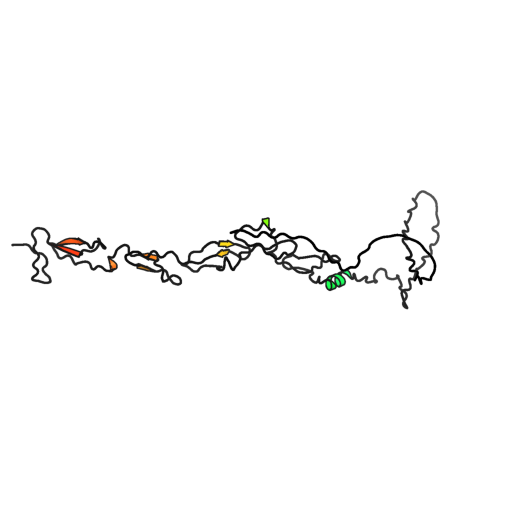9.50 95 CYS A N 1
ATOM 702 C CA . CYS A 1 95 ? 26.355 -0.323 -41.181 1.00 89.50 95 CYS A CA 1
ATOM 703 C C . CYS A 1 95 ? 24.876 -0.742 -41.226 1.00 89.50 95 CYS A C 1
ATOM 705 O O . CYS A 1 95 ? 24.458 -1.576 -40.420 1.00 89.50 95 CYS A O 1
ATOM 707 N N . GLN A 1 96 ? 24.108 -0.251 -42.203 1.00 88.06 96 GLN A N 1
ATOM 708 C CA . GLN A 1 96 ? 22.699 -0.619 -42.375 1.00 88.06 96 GLN A CA 1
ATOM 709 C C . GLN A 1 96 ? 22.516 -2.116 -42.650 1.00 88.06 96 GLN A C 1
ATOM 711 O O . GLN A 1 96 ? 21.662 -2.751 -42.030 1.00 88.06 96 GLN A O 1
ATOM 716 N N . ARG A 1 97 ? 23.354 -2.713 -43.509 1.00 87.69 97 ARG A N 1
ATOM 717 C CA . ARG A 1 97 ? 23.336 -4.164 -43.782 1.00 87.69 97 ARG A CA 1
ATOM 718 C C . ARG A 1 97 ? 23.667 -5.009 -42.555 1.00 87.69 97 ARG A C 1
ATOM 720 O O . ARG A 1 97 ? 23.141 -6.110 -42.417 1.00 87.69 97 ARG A O 1
ATOM 727 N N . LEU A 1 98 ? 24.512 -4.499 -41.661 1.00 87.94 98 LEU A N 1
ATOM 728 C CA . LEU A 1 98 ? 24.826 -5.133 -40.380 1.00 87.94 98 LEU A CA 1
ATOM 729 C C . LEU A 1 98 ? 23.762 -4.898 -39.292 1.00 87.94 98 LEU A C 1
ATOM 731 O O . LEU A 1 98 ? 23.935 -5.371 -38.169 1.00 87.94 98 LEU A O 1
ATOM 735 N N . GLY A 1 99 ? 22.674 -4.186 -39.602 1.00 88.62 99 GLY A N 1
ATOM 736 C CA . GLY A 1 99 ? 21.584 -3.904 -38.666 1.00 88.62 99 GLY A CA 1
ATOM 737 C C . GLY A 1 99 ? 21.785 -2.654 -37.804 1.00 88.62 99 GLY A C 1
ATOM 738 O O . GLY A 1 99 ? 21.030 -2.451 -36.857 1.00 88.62 99 GLY A O 1
ATOM 739 N N . PHE A 1 100 ? 22.768 -1.806 -38.117 1.00 91.44 100 PHE A N 1
ATOM 740 C CA . PHE A 1 100 ? 22.942 -0.494 -37.494 1.00 91.44 100 PHE A CA 1
ATOM 741 C C . PHE A 1 100 ? 22.148 0.544 -38.291 1.00 91.44 100 PHE A C 1
ATOM 743 O O . PHE A 1 100 ? 22.540 0.929 -39.390 1.00 91.44 100 PHE A O 1
ATOM 750 N N . ALA A 1 101 ? 21.016 0.984 -37.747 1.00 88.50 101 ALA A N 1
ATOM 751 C CA . ALA A 1 101 ? 20.092 1.897 -38.428 1.00 88.50 101 ALA A CA 1
ATOM 752 C C . ALA A 1 101 ? 19.807 3.185 -37.641 1.00 88.50 101 ALA A C 1
ATOM 754 O O . ALA A 1 101 ? 19.098 4.066 -38.123 1.00 88.50 101 ALA A O 1
ATOM 755 N N . VAL A 1 102 ? 20.335 3.304 -36.423 1.00 90.88 102 VAL A N 1
ATOM 756 C CA . VAL A 1 102 ? 20.004 4.395 -35.508 1.00 90.88 102 VAL A CA 1
ATOM 757 C C . VAL A 1 102 ? 21.081 5.467 -35.567 1.00 90.88 102 VAL A C 1
ATOM 759 O O . VAL A 1 102 ? 22.227 5.192 -35.253 1.00 90.88 102 VAL A O 1
ATOM 762 N N . SER A 1 103 ? 20.730 6.704 -35.908 1.00 87.81 103 SER A N 1
ATOM 763 C CA . SER A 1 103 ? 21.683 7.829 -35.920 1.00 87.81 103 SER A CA 1
ATOM 764 C C . SER A 1 103 ? 21.614 8.717 -34.674 1.00 87.81 103 SER A C 1
ATOM 766 O O . SER A 1 103 ? 22.514 9.512 -34.423 1.00 87.81 103 SER A O 1
ATOM 768 N N . SER A 1 104 ? 20.533 8.631 -33.897 1.00 88.38 104 SER A N 1
ATOM 769 C CA . SER A 1 104 ? 20.350 9.412 -32.672 1.00 88.38 104 SER A CA 1
ATOM 770 C C . SER A 1 104 ? 19.338 8.755 -31.736 1.00 88.38 104 SER A C 1
ATOM 772 O O . SER A 1 104 ? 18.399 8.091 -32.175 1.00 88.38 104 SER A O 1
ATOM 774 N N . CYS A 1 105 ? 19.531 8.957 -30.432 1.00 87.44 105 CYS A N 1
ATOM 775 C CA . CYS A 1 105 ? 18.673 8.416 -29.382 1.00 87.44 105 CYS A CA 1
ATOM 776 C C . CYS A 1 105 ? 18.148 9.535 -28.491 1.00 87.44 105 CYS A C 1
ATOM 778 O O . CYS A 1 105 ? 18.917 10.393 -28.067 1.00 87.44 105 CYS A O 1
ATOM 780 N N . ALA A 1 106 ? 16.853 9.503 -28.169 1.00 86.06 106 ALA A N 1
ATOM 781 C CA . ALA A 1 106 ? 16.211 10.514 -27.321 1.00 86.06 106 ALA A CA 1
ATOM 782 C C . ALA A 1 106 ? 16.823 10.582 -25.909 1.00 86.06 106 ALA A C 1
ATOM 784 O O . ALA A 1 106 ? 16.929 11.654 -25.326 1.00 86.06 106 ALA A O 1
ATOM 785 N N . SER A 1 107 ? 17.268 9.439 -25.389 1.00 82.75 107 SER A N 1
ATOM 786 C CA . SER A 1 107 ? 17.987 9.305 -24.118 1.00 82.75 107 SER A CA 1
ATOM 787 C C . SER A 1 107 ? 19.464 9.711 -24.195 1.00 82.75 107 SER A C 1
ATOM 789 O O . SER A 1 107 ? 20.123 9.805 -23.165 1.00 82.75 107 SER A O 1
ATOM 791 N N . GLY A 1 108 ? 20.019 9.872 -25.402 1.00 84.19 108 GLY A N 1
ATOM 792 C CA . GLY A 1 108 ? 21.462 9.990 -25.631 1.00 84.19 108 GLY A CA 1
ATOM 793 C C . GLY A 1 108 ? 22.259 8.697 -25.398 1.00 84.19 108 GLY A C 1
ATOM 794 O O . GLY A 1 108 ? 23.479 8.717 -25.539 1.00 84.19 108 GLY A O 1
ATOM 795 N N . LEU A 1 109 ? 21.605 7.576 -25.062 1.00 86.38 109 LEU A N 1
ATOM 796 C CA . LEU A 1 109 ? 22.249 6.284 -24.806 1.00 86.38 109 LEU A CA 1
ATOM 797 C C . LEU A 1 109 ? 22.016 5.298 -25.958 1.00 86.38 109 LEU A C 1
ATOM 799 O O . LEU A 1 109 ? 20.906 5.176 -26.481 1.00 86.38 109 LEU A O 1
ATOM 803 N N . PHE A 1 110 ? 23.057 4.545 -26.307 1.00 90.25 110 PHE A N 1
ATOM 804 C CA . PHE A 1 110 ? 23.062 3.553 -27.383 1.00 90.25 110 PHE A 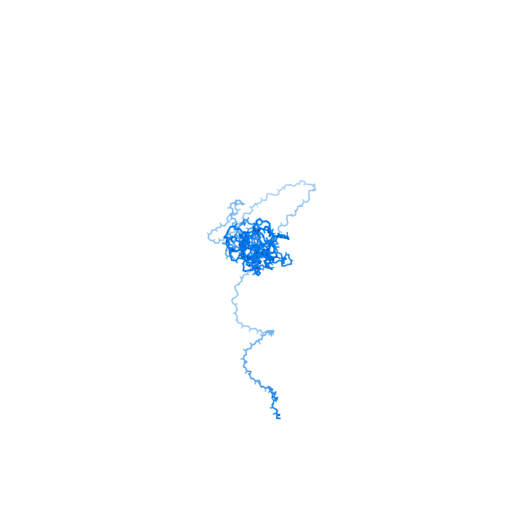CA 1
ATOM 805 C C . PHE A 1 110 ? 23.720 2.254 -26.921 1.00 90.25 110 PHE A C 1
ATOM 807 O O . PHE A 1 110 ? 24.518 2.247 -25.981 1.00 90.25 110 PHE A O 1
ATOM 814 N N . ASN A 1 111 ? 23.385 1.142 -27.575 1.00 89.19 111 ASN A N 1
ATOM 815 C CA . ASN A 1 111 ? 23.913 -0.155 -27.170 1.00 89.19 111 ASN A CA 1
ATOM 816 C C . ASN A 1 111 ? 25.304 -0.428 -27.753 1.00 89.19 111 ASN A C 1
ATOM 818 O O . ASN A 1 111 ? 26.229 -0.764 -27.012 1.00 89.19 111 ASN A O 1
ATOM 822 N N . ARG A 1 112 ? 25.467 -0.272 -29.069 1.00 90.50 112 ARG A N 1
ATOM 823 C CA . ARG A 1 112 ? 26.745 -0.451 -29.757 1.00 90.50 112 ARG A CA 1
ATOM 824 C C . ARG A 1 112 ? 26.836 0.461 -30.979 1.00 90.50 112 ARG A C 1
ATOM 826 O O . ARG A 1 112 ? 25.892 0.562 -31.755 1.00 90.50 112 ARG A O 1
ATOM 833 N N . ALA A 1 113 ? 27.997 1.081 -31.173 1.00 91.19 113 ALA A N 1
ATOM 834 C CA . ALA A 1 113 ? 28.311 1.828 -32.389 1.00 91.19 113 ALA A CA 1
ATOM 835 C C . ALA A 1 113 ? 28.784 0.902 -33.520 1.00 91.19 113 ALA A C 1
ATOM 837 O O . ALA A 1 113 ? 29.402 -0.141 -33.270 1.00 91.19 113 ALA A O 1
ATOM 838 N N . CYS A 1 114 ? 28.489 1.280 -34.761 1.00 91.50 114 CYS A N 1
ATOM 839 C CA . CYS A 1 114 ? 28.927 0.549 -35.937 1.00 91.50 114 CYS A CA 1
ATOM 840 C C . CYS A 1 114 ? 30.459 0.638 -36.073 1.00 91.50 114 CYS A C 1
ATOM 842 O O . CYS A 1 114 ? 31.019 1.724 -35.930 1.00 91.50 114 CYS A O 1
ATOM 844 N N . PRO A 1 115 ? 31.165 -0.463 -36.399 1.00 90.56 115 PRO A N 1
ATOM 845 C CA . PRO A 1 115 ? 32.627 -0.442 -36.525 1.00 90.56 115 PRO A CA 1
ATOM 846 C C . PRO A 1 115 ? 33.176 0.489 -37.620 1.00 90.56 115 PRO A C 1
ATOM 848 O O . PRO A 1 115 ? 34.339 0.868 -37.552 1.00 90.56 115 PRO A O 1
ATOM 851 N N . TYR A 1 116 ? 32.358 0.827 -38.622 1.00 87.31 116 TYR A N 1
ATOM 852 C CA . TYR A 1 116 ? 32.751 1.616 -39.798 1.00 87.31 116 TYR A CA 1
ATOM 853 C C . TYR A 1 116 ? 32.244 3.061 -39.733 1.00 87.31 116 TYR A C 1
ATOM 855 O O . TYR A 1 116 ? 32.720 3.909 -40.476 1.00 87.31 116 TYR A O 1
ATOM 863 N N . ASN A 1 117 ? 31.293 3.350 -38.838 1.00 86.75 117 ASN A N 1
ATOM 864 C CA . ASN A 1 117 ? 30.812 4.701 -38.575 1.00 86.75 117 ASN A CA 1
ATOM 865 C C . ASN A 1 117 ? 30.316 4.816 -37.125 1.00 86.75 117 ASN A C 1
ATOM 867 O O . ASN A 1 117 ? 29.297 4.236 -36.751 1.00 86.75 117 ASN A O 1
ATOM 871 N N . ASP A 1 118 ? 31.008 5.617 -36.321 1.00 87.75 118 ASP A N 1
ATOM 872 C CA . ASP A 1 118 ? 30.720 5.836 -34.901 1.00 87.75 118 ASP A CA 1
ATOM 873 C C . ASP A 1 118 ? 29.440 6.651 -34.629 1.00 87.75 118 ASP A C 1
ATOM 875 O O . ASP A 1 118 ? 28.997 6.756 -33.482 1.00 87.75 118 ASP A O 1
ATOM 879 N N . LYS A 1 119 ? 28.814 7.190 -35.681 1.00 88.19 119 LYS A N 1
ATOM 880 C CA . LYS A 1 119 ? 27.550 7.942 -35.632 1.00 88.19 119 LYS A CA 1
ATOM 881 C C . LYS A 1 119 ? 26.314 7.085 -35.896 1.00 88.19 119 LYS A C 1
ATOM 883 O O . LYS A 1 119 ? 25.204 7.611 -35.847 1.00 88.19 119 LYS A O 1
ATOM 888 N N . ILE A 1 120 ? 26.489 5.803 -36.220 1.00 89.56 120 ILE A N 1
ATOM 889 C CA . ILE A 1 120 ? 25.384 4.870 -36.463 1.00 89.56 120 ILE A CA 1
ATOM 890 C C . ILE A 1 120 ? 25.435 3.760 -35.414 1.00 89.56 120 ILE A C 1
ATOM 892 O O . ILE A 1 120 ? 26.477 3.158 -35.165 1.00 89.56 120 ILE A O 1
ATOM 896 N N . TYR A 1 121 ? 24.291 3.471 -34.812 1.00 91.06 121 TYR A N 1
ATOM 897 C CA . TYR A 1 121 ? 24.106 2.554 -33.698 1.00 91.06 121 TYR A CA 1
ATOM 898 C C . TYR A 1 121 ? 23.123 1.439 -34.067 1.00 91.06 121 TYR A C 1
ATOM 900 O O . TYR A 1 121 ? 22.308 1.572 -34.984 1.00 91.06 121 TYR A O 1
ATOM 908 N N . ASP A 1 122 ? 23.206 0.324 -33.347 1.00 91.44 122 ASP A N 1
ATOM 909 C CA . ASP A 1 122 ? 22.308 -0.822 -33.512 1.00 91.44 122 ASP A CA 1
ATOM 910 C C . ASP A 1 122 ? 20.910 -0.519 -32.959 1.00 91.44 122 ASP A C 1
ATOM 912 O O . ASP A 1 122 ? 19.903 -0.704 -33.638 1.00 91.44 122 ASP A O 1
ATOM 916 N N . LYS A 1 123 ? 20.847 -0.011 -31.727 1.00 90.94 123 LYS A N 1
ATOM 917 C CA . LYS A 1 123 ? 19.613 0.350 -31.033 1.00 90.94 123 LYS A CA 1
ATOM 918 C C . LYS A 1 123 ? 19.854 1.429 -29.984 1.00 90.94 123 LYS A C 1
ATOM 920 O O . LYS A 1 123 ? 20.946 1.557 -29.422 1.00 90.94 123 LYS A O 1
ATOM 925 N N . CYS A 1 124 ? 18.784 2.149 -29.668 1.00 90.94 124 CYS A N 1
ATOM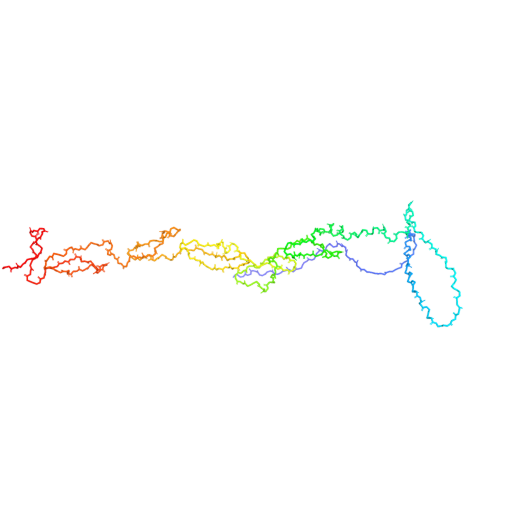 926 C CA . CYS A 1 124 ? 18.757 3.057 -28.532 1.00 90.94 124 CYS A CA 1
ATOM 927 C C . CYS A 1 124 ? 18.529 2.317 -27.221 1.00 90.94 124 CYS A C 1
ATOM 929 O O . CYS A 1 124 ? 17.771 1.348 -27.158 1.00 90.94 124 CYS A O 1
ATOM 931 N N . CYS A 1 125 ? 19.162 2.824 -26.171 1.00 90.25 125 CYS A N 1
ATOM 932 C CA . CYS A 1 125 ? 18.920 2.400 -24.802 1.00 90.25 125 CYS A CA 1
ATOM 933 C C . CYS A 1 125 ? 17.941 3.349 -24.120 1.00 90.25 125 CYS A C 1
ATOM 935 O O . CYS A 1 125 ? 17.904 4.540 -24.428 1.00 90.25 125 CYS A O 1
ATOM 937 N N . ASP A 1 126 ? 17.180 2.840 -23.157 1.00 88.62 126 ASP A N 1
ATOM 938 C CA . ASP A 1 126 ? 16.412 3.702 -22.262 1.00 88.62 126 ASP A CA 1
ATOM 939 C C . ASP A 1 126 ? 17.361 4.519 -21.364 1.00 88.62 126 ASP A C 1
ATOM 941 O O . ASP A 1 126 ? 18.460 4.062 -21.035 1.00 88.62 126 ASP A O 1
ATOM 945 N N . ALA A 1 127 ? 16.943 5.718 -20.954 1.00 86.56 127 ALA A N 1
ATOM 946 C CA . ALA A 1 127 ? 17.712 6.567 -20.045 1.00 86.56 127 ALA A CA 1
ATOM 947 C C . ALA A 1 127 ? 17.951 5.912 -18.668 1.00 86.56 127 ALA A C 1
ATOM 949 O O . ALA A 1 127 ? 18.886 6.295 -17.972 1.00 86.56 127 ALA A O 1
ATOM 950 N N . ALA A 1 128 ? 17.158 4.903 -18.291 1.00 87.25 128 ALA A N 1
ATOM 951 C CA . ALA A 1 128 ? 17.298 4.164 -17.039 1.00 87.25 128 ALA A CA 1
ATOM 952 C C . ALA A 1 128 ? 18.516 3.213 -16.985 1.00 87.25 128 ALA A C 1
ATOM 954 O O . ALA A 1 128 ? 18.880 2.750 -15.901 1.00 87.25 128 ALA A O 1
ATOM 955 N N . TYR A 1 129 ? 19.172 2.901 -18.116 1.00 89.19 129 TYR A N 1
ATOM 956 C CA . TYR A 1 129 ? 20.361 2.029 -18.147 1.00 89.19 129 TYR A CA 1
ATOM 957 C C . TYR A 1 129 ? 21.626 2.805 -17.764 1.00 89.19 129 TYR A C 1
ATOM 959 O O . TYR A 1 129 ? 22.507 3.058 -18.585 1.00 89.19 129 TYR A O 1
ATOM 967 N N . ILE A 1 130 ? 21.719 3.203 -16.497 1.00 87.56 130 ILE A N 1
ATOM 968 C CA . ILE A 1 130 ? 22.842 3.985 -15.954 1.00 87.56 130 ILE A CA 1
ATOM 969 C C . ILE A 1 130 ? 23.601 3.265 -14.837 1.00 87.56 130 ILE A C 1
ATOM 971 O O . ILE A 1 130 ? 24.698 3.699 -14.474 1.00 87.56 130 ILE A O 1
ATOM 975 N N . TYR A 1 131 ? 23.053 2.161 -14.332 1.00 88.50 131 TYR A N 1
ATOM 976 C CA . TYR A 1 131 ? 23.528 1.486 -13.135 1.00 88.50 131 TYR A CA 1
ATOM 977 C C . TYR A 1 131 ? 24.538 0.382 -13.464 1.00 88.50 131 TYR A C 1
ATOM 979 O O . TYR A 1 131 ? 24.446 -0.323 -14.470 1.00 88.50 131 TYR A O 1
ATOM 987 N N . THR A 1 132 ? 25.514 0.210 -12.579 1.00 87.56 132 THR A N 1
ATOM 988 C CA . THR A 1 132 ? 26.364 -0.985 -12.512 1.00 87.56 132 THR A CA 1
ATOM 989 C C . THR A 1 132 ? 25.760 -2.001 -11.535 1.00 87.56 132 THR A C 1
ATOM 991 O O . THR A 1 132 ? 25.012 -1.593 -10.636 1.00 87.56 132 THR A O 1
ATOM 994 N N . PRO A 1 133 ? 26.119 -3.299 -11.622 1.00 85.19 133 PRO A N 1
ATOM 995 C CA . PRO A 1 133 ? 25.616 -4.317 -10.695 1.00 85.19 133 PRO A CA 1
ATOM 996 C C . PRO A 1 133 ? 25.821 -3.968 -9.214 1.00 85.19 133 PRO A C 1
ATOM 998 O O . PRO A 1 133 ? 24.964 -4.254 -8.388 1.00 85.19 133 PRO A O 1
ATOM 1001 N N . ALA A 1 134 ? 26.923 -3.286 -8.881 1.00 85.94 134 ALA A N 1
ATOM 1002 C CA . ALA A 1 134 ? 27.239 -2.873 -7.513 1.00 85.94 134 ALA A CA 1
ATOM 1003 C C . ALA A 1 134 ? 26.475 -1.620 -7.042 1.00 85.94 134 ALA A C 1
ATOM 1005 O O . ALA A 1 134 ? 26.340 -1.398 -5.844 1.00 85.94 134 ALA A O 1
ATOM 1006 N N . SER A 1 135 ? 25.985 -0.787 -7.965 1.00 87.75 135 SER A N 1
ATOM 1007 C CA . SER A 1 135 ? 25.257 0.452 -7.636 1.00 87.75 135 SER A CA 1
ATOM 1008 C C . SER A 1 135 ? 23.759 0.239 -7.374 1.00 87.75 135 SER A C 1
ATOM 1010 O O . SER A 1 135 ? 23.049 1.170 -6.987 1.00 87.75 135 SER A O 1
ATOM 1012 N N . CYS A 1 136 ? 23.276 -0.987 -7.579 1.00 89.00 136 CYS A N 1
ATOM 1013 C CA . CYS A 1 136 ? 21.886 -1.366 -7.382 1.00 89.00 136 CYS A CA 1
ATOM 1014 C C . CYS A 1 136 ? 21.642 -1.831 -5.945 1.00 89.00 136 CYS A C 1
ATOM 1016 O O . CYS A 1 136 ? 21.716 -3.018 -5.638 1.00 89.00 136 CYS A O 1
ATOM 1018 N N . SER A 1 137 ? 21.380 -0.890 -5.041 1.00 89.50 137 SER A N 1
ATOM 1019 C CA . SER A 1 137 ? 21.059 -1.240 -3.653 1.00 89.50 137 SER A CA 1
ATOM 1020 C C . SER A 1 137 ? 19.639 -1.798 -3.518 1.00 89.50 137 SER A C 1
ATOM 1022 O O . SER A 1 137 ? 18.695 -1.229 -4.083 1.00 89.50 137 SER A O 1
ATOM 1024 N N . SER A 1 138 ? 19.490 -2.844 -2.697 1.00 86.19 138 SER A N 1
ATOM 1025 C CA . SER A 1 138 ? 18.195 -3.362 -2.238 1.00 86.19 138 SER A CA 1
ATOM 1026 C C . SER A 1 138 ? 17.341 -2.236 -1.639 1.00 86.19 138 SER A C 1
ATOM 1028 O O . SER A 1 138 ? 17.894 -1.370 -0.954 1.00 86.19 138 SER A O 1
ATOM 1030 N N . PRO A 1 139 ? 16.015 -2.216 -1.870 1.00 90.62 139 PRO A N 1
ATOM 1031 C CA . PRO A 1 139 ? 15.163 -3.291 -2.404 1.00 90.62 139 PRO A CA 1
ATOM 1032 C C . PRO A 1 139 ? 14.993 -3.323 -3.937 1.00 90.62 139 PRO A C 1
ATOM 1034 O O . PRO A 1 139 ? 14.104 -4.004 -4.441 1.00 90.62 139 PRO A O 1
ATOM 1037 N N . ARG A 1 140 ? 15.802 -2.577 -4.698 1.00 91.50 140 ARG A N 1
ATOM 1038 C CA . ARG A 1 140 ? 15.699 -2.552 -6.164 1.00 91.50 140 ARG A CA 1
ATOM 1039 C C . ARG A 1 140 ? 16.286 -3.817 -6.783 1.00 91.50 140 ARG A C 1
ATOM 1041 O O . ARG A 1 140 ? 17.302 -4.333 -6.322 1.00 91.50 140 ARG A O 1
ATOM 1048 N N . THR A 1 141 ? 15.678 -4.255 -7.876 1.00 91.69 141 THR A N 1
ATOM 1049 C CA . THR A 1 141 ? 16.123 -5.399 -8.666 1.00 91.69 141 THR A CA 1
ATOM 1050 C C . THR A 1 141 ? 16.966 -4.917 -9.842 1.00 91.69 141 THR A C 1
ATOM 1052 O O . THR A 1 141 ? 16.590 -3.987 -10.563 1.00 91.69 141 THR A O 1
ATOM 1055 N N . LEU A 1 142 ? 18.116 -5.563 -10.042 1.00 93.12 142 LEU A N 1
ATOM 1056 C CA . LEU A 1 142 ? 18.978 -5.337 -11.199 1.00 93.12 142 LEU A CA 1
ATOM 1057 C C . LEU A 1 142 ? 18.364 -5.993 -12.440 1.00 93.12 142 LEU A C 1
ATOM 1059 O O . LEU A 1 142 ? 17.935 -7.146 -12.395 1.00 93.12 142 LEU A O 1
ATOM 1063 N N . SER A 1 143 ? 18.350 -5.286 -13.567 1.00 91.50 143 SER A N 1
ATOM 1064 C CA . SER A 1 143 ? 17.915 -5.874 -14.830 1.00 91.50 143 SER A CA 1
ATOM 1065 C C . SER A 1 143 ? 18.856 -6.957 -15.338 1.00 91.50 143 SER A C 1
ATOM 1067 O O . SER A 1 143 ? 20.082 -6.828 -15.283 1.00 91.50 143 SER A O 1
ATOM 1069 N N . VAL A 1 144 ? 18.257 -8.012 -15.891 1.00 89.38 144 VAL A N 1
ATOM 1070 C CA . VAL A 1 144 ? 18.984 -9.080 -16.591 1.00 89.38 144 VAL A CA 1
ATOM 1071 C C . VAL A 1 144 ? 19.548 -8.564 -17.911 1.00 89.38 144 VAL A C 1
ATOM 1073 O O . VAL A 1 144 ? 20.641 -8.940 -18.325 1.00 89.38 144 VAL A O 1
ATOM 1076 N N . ASP A 1 145 ? 18.801 -7.694 -18.577 1.00 89.00 145 ASP A N 1
ATOM 1077 C CA . ASP A 1 145 ? 19.198 -7.095 -19.831 1.00 89.00 145 ASP A CA 1
ATOM 1078 C C . ASP A 1 145 ? 20.152 -5.915 -19.615 1.00 89.00 145 ASP A C 1
ATOM 1080 O O . ASP A 1 145 ? 20.066 -5.161 -18.639 1.00 89.00 145 ASP A O 1
ATOM 1084 N N . VAL A 1 146 ? 21.089 -5.801 -20.552 1.00 89.75 146 VAL A N 1
ATOM 1085 C CA . VAL A 1 146 ? 22.182 -4.832 -20.545 1.00 89.75 146 VAL A CA 1
ATOM 1086 C C . VAL A 1 146 ? 22.079 -3.999 -21.808 1.00 89.75 146 VAL A C 1
ATOM 1088 O O . VAL A 1 146 ? 21.854 -4.531 -22.898 1.00 89.75 146 VAL A O 1
ATOM 1091 N N . CYS A 1 147 ? 22.267 -2.693 -21.663 1.00 89.56 147 CYS A N 1
ATOM 1092 C CA . CYS A 1 147 ? 22.294 -1.770 -22.782 1.00 89.56 147 CYS A CA 1
ATOM 1093 C C . CYS A 1 147 ? 23.495 -0.837 -22.634 1.00 89.56 147 CYS A C 1
ATOM 1095 O O . CYS A 1 147 ? 23.671 -0.209 -21.590 1.00 89.56 147 CYS A O 1
ATOM 1097 N N . GLY A 1 148 ? 24.380 -0.819 -23.634 1.00 85.44 148 GLY A N 1
ATOM 1098 C CA . GLY A 1 148 ? 25.595 0.006 -23.592 1.00 85.44 148 GLY A CA 1
ATOM 1099 C C . GLY A 1 148 ? 26.548 -0.366 -22.447 1.00 85.44 148 GLY A C 1
ATOM 1100 O O . GLY A 1 148 ? 27.244 0.489 -21.908 1.00 85.44 148 GLY A O 1
ATOM 1101 N N . GLY A 1 149 ? 26.532 -1.634 -22.016 1.00 86.06 149 GLY A N 1
ATOM 1102 C CA . GLY A 1 149 ? 27.321 -2.124 -20.879 1.00 86.06 149 GLY A CA 1
ATOM 1103 C C . GLY A 1 149 ? 26.778 -1.738 -19.496 1.00 86.06 149 GLY A C 1
ATOM 1104 O O . GLY A 1 149 ? 27.443 -2.004 -18.496 1.00 86.06 149 GLY A O 1
ATOM 1105 N N . LYS A 1 150 ? 25.590 -1.125 -19.419 1.00 90.31 150 LYS A N 1
ATOM 1106 C CA . LYS A 1 150 ? 24.932 -0.726 -18.169 1.00 90.31 150 LYS A CA 1
ATOM 1107 C C . LYS A 1 150 ? 23.611 -1.460 -17.962 1.00 90.31 150 LYS A C 1
ATOM 1109 O O . LYS A 1 150 ? 22.999 -1.947 -18.912 1.00 90.31 150 LYS A O 1
ATOM 1114 N N . HIS A 1 151 ? 23.176 -1.517 -16.710 1.00 91.25 151 HIS A N 1
ATOM 1115 C CA . HIS A 1 151 ? 21.917 -2.115 -16.276 1.00 91.25 151 HIS A CA 1
ATOM 1116 C C . HIS A 1 151 ? 20.935 -1.025 -15.848 1.00 91.25 151 HIS A C 1
ATOM 1118 O O . HIS A 1 151 ? 21.332 0.096 -15.513 1.00 91.25 151 HIS A O 1
ATOM 1124 N N . ARG A 1 152 ? 19.653 -1.378 -15.795 1.00 91.44 152 ARG A N 1
ATOM 1125 C CA . ARG A 1 152 ? 18.642 -0.586 -15.096 1.00 91.44 152 ARG A CA 1
ATOM 1126 C C . ARG A 1 152 ? 18.375 -1.181 -13.712 1.00 91.44 152 ARG A C 1
ATOM 1128 O O . ARG A 1 152 ? 18.422 -2.398 -13.530 1.00 91.44 152 ARG A O 1
ATOM 1135 N N . CYS A 1 153 ? 18.062 -0.322 -12.752 1.00 92.44 153 CYS A N 1
ATOM 1136 C CA . CYS A 1 153 ? 17.602 -0.709 -11.422 1.00 92.44 153 CYS A CA 1
ATOM 1137 C C . CYS A 1 153 ? 16.158 -0.272 -11.265 1.00 92.44 153 CYS A C 1
ATOM 1139 O O . CYS A 1 153 ? 15.854 0.899 -11.464 1.00 92.44 153 CYS A O 1
ATOM 1141 N N . TYR A 1 154 ? 15.276 -1.200 -10.920 1.00 91.69 154 TYR A N 1
ATOM 1142 C CA . TYR A 1 154 ? 13.848 -0.917 -10.826 1.00 91.69 154 TYR A CA 1
ATOM 1143 C C . TYR A 1 154 ? 13.222 -1.648 -9.645 1.00 91.69 154 TYR A C 1
ATOM 1145 O O . TYR A 1 154 ? 13.749 -2.648 -9.155 1.00 91.69 154 TYR A O 1
ATOM 1153 N N . CYS A 1 155 ? 12.089 -1.144 -9.185 1.00 93.88 155 CYS A N 1
ATOM 1154 C CA . CYS A 1 155 ? 11.257 -1.824 -8.213 1.00 93.88 155 CYS A CA 1
ATOM 1155 C C . CYS A 1 155 ? 10.429 -2.885 -8.931 1.00 93.88 155 CYS A C 1
ATOM 1157 O O . CYS A 1 155 ? 9.608 -2.561 -9.792 1.00 93.88 155 CYS A O 1
ATOM 1159 N N . ASP A 1 156 ? 10.640 -4.157 -8.588 1.00 92.38 156 ASP A N 1
ATOM 1160 C CA . ASP A 1 156 ? 9.846 -5.236 -9.167 1.00 92.38 156 ASP A CA 1
ATOM 1161 C C . ASP A 1 156 ? 8.369 -5.044 -8.799 1.00 92.38 156 ASP A C 1
ATOM 1163 O O . ASP A 1 156 ? 7.993 -5.052 -7.628 1.00 92.38 156 ASP A O 1
ATOM 1167 N N . THR A 1 157 ? 7.522 -4.873 -9.811 1.00 91.69 157 THR A N 1
ATOM 1168 C CA . THR A 1 157 ? 6.079 -4.688 -9.644 1.00 91.69 157 THR A CA 1
ATOM 1169 C C . THR A 1 157 ? 5.371 -5.927 -9.103 1.00 91.69 157 THR A C 1
ATOM 1171 O O . THR A 1 157 ? 4.270 -5.797 -8.579 1.00 91.69 157 THR A O 1
ATOM 1174 N N . ALA A 1 158 ? 5.979 -7.112 -9.207 1.00 92.38 158 ALA A N 1
ATOM 1175 C CA . ALA A 1 158 ? 5.453 -8.316 -8.575 1.00 92.38 158 ALA A CA 1
ATOM 1176 C C . ALA A 1 158 ? 5.623 -8.266 -7.048 1.00 92.38 158 ALA A C 1
ATOM 1178 O O . ALA A 1 158 ? 4.720 -8.672 -6.319 1.00 92.38 158 ALA A O 1
ATOM 1179 N N . GLN A 1 159 ? 6.747 -7.726 -6.565 1.00 93.75 159 GLN A N 1
ATOM 1180 C CA . GLN A 1 159 ? 7.028 -7.579 -5.133 1.00 93.75 159 GLN A CA 1
ATOM 1181 C C . GLN A 1 159 ? 6.451 -6.282 -4.549 1.00 93.75 159 GLN A C 1
ATOM 1183 O O . GLN A 1 159 ? 6.001 -6.277 -3.408 1.00 93.75 159 GLN A O 1
ATOM 1188 N N . TYR A 1 160 ? 6.416 -5.201 -5.334 1.00 94.94 160 TYR A N 1
ATOM 1189 C CA . TYR A 1 160 ? 5.876 -3.889 -4.970 1.00 94.94 160 TYR A CA 1
ATOM 1190 C C . TYR A 1 160 ? 4.714 -3.492 -5.898 1.00 94.94 160 TYR A C 1
ATOM 1192 O O . TYR A 1 160 ? 4.845 -2.581 -6.727 1.00 94.94 160 TYR A O 1
ATOM 1200 N N . PRO A 1 161 ? 3.552 -4.163 -5.808 1.00 94.12 161 PRO A N 1
ATOM 1201 C CA . PRO A 1 161 ? 2.453 -3.948 -6.746 1.00 94.12 161 PRO A CA 1
ATOM 1202 C C . PRO A 1 161 ? 1.730 -2.612 -6.552 1.00 94.12 161 PRO A C 1
ATOM 1204 O O . PRO A 1 161 ? 1.132 -2.109 -7.504 1.00 94.12 161 PRO A O 1
ATOM 1207 N N . PHE A 1 162 ? 1.806 -1.980 -5.380 1.00 94.12 162 PHE A N 1
ATOM 1208 C CA . PHE A 1 162 ? 0.995 -0.802 -5.066 1.00 94.12 162 PHE A CA 1
ATOM 1209 C C . PHE A 1 162 ? 1.759 0.508 -5.294 1.00 94.12 162 PHE A C 1
ATOM 1211 O O . PHE A 1 162 ? 2.769 0.749 -4.648 1.00 94.12 162 PHE A O 1
ATOM 1218 N N . ALA A 1 163 ? 1.269 1.396 -6.164 1.00 93.25 163 ALA A N 1
ATOM 1219 C CA . ALA A 1 163 ? 1.836 2.748 -6.313 1.00 93.25 163 ALA A CA 1
ATOM 1220 C C . ALA A 1 163 ? 1.390 3.696 -5.181 1.00 93.25 163 ALA A C 1
ATOM 1222 O O . ALA A 1 163 ? 2.109 4.602 -4.767 1.00 93.25 163 ALA A O 1
ATOM 1223 N N . SER A 1 164 ? 0.191 3.471 -4.650 1.00 92.00 164 SER A N 1
ATOM 1224 C CA . SER A 1 164 ? -0.380 4.198 -3.522 1.00 92.00 164 SER A CA 1
ATOM 1225 C C . SER A 1 164 ? -1.341 3.286 -2.757 1.00 92.00 164 SER A C 1
ATOM 1227 O O . SER A 1 164 ? -1.796 2.266 -3.277 1.00 92.00 164 SER A O 1
ATOM 1229 N N . CYS A 1 165 ? -1.635 3.651 -1.509 1.00 93.19 165 CYS A N 1
ATOM 1230 C CA . CYS A 1 165 ? -2.657 3.001 -0.696 1.00 93.19 165 CYS A CA 1
ATOM 1231 C C . CYS A 1 165 ? -3.716 4.042 -0.336 1.00 93.19 165 CYS A C 1
ATOM 1233 O O . CYS A 1 165 ? -3.366 5.100 0.194 1.00 93.19 165 CYS A O 1
ATOM 1235 N N . ASP A 1 166 ? -4.986 3.736 -0.590 1.00 92.19 166 ASP A N 1
ATOM 1236 C CA . ASP A 1 166 ? -6.091 4.576 -0.135 1.00 92.19 166 ASP A CA 1
ATOM 1237 C C . ASP A 1 166 ? -6.220 4.503 1.386 1.00 92.19 166 ASP A C 1
ATOM 1239 O O . ASP A 1 166 ? -6.148 3.420 1.983 1.00 92.19 166 ASP A O 1
ATOM 1243 N N . ALA A 1 167 ? -6.437 5.655 2.022 1.00 90.19 167 ALA A N 1
ATOM 1244 C CA . ALA A 1 167 ? -6.756 5.689 3.441 1.00 90.19 167 ALA A CA 1
ATOM 1245 C C . ALA A 1 167 ? -8.020 4.843 3.694 1.00 90.19 167 ALA A C 1
ATOM 1247 O O . ALA A 1 167 ? -8.974 4.934 2.920 1.00 90.19 167 ALA A O 1
ATOM 1248 N N . PRO A 1 168 ? -8.046 4.003 4.744 1.00 93.50 168 PRO A N 1
ATOM 1249 C CA . PRO A 1 168 ? -7.170 4.005 5.919 1.00 93.50 168 PRO A CA 1
ATOM 1250 C C . PRO A 1 168 ? -6.070 2.927 5.899 1.00 93.50 168 PRO A C 1
ATOM 1252 O O . PRO A 1 168 ? -5.537 2.582 6.952 1.00 93.50 168 PRO A O 1
ATOM 1255 N N . LYS A 1 169 ? -5.735 2.362 4.734 1.00 95.69 169 LYS A N 1
ATOM 1256 C CA . LYS A 1 169 ? -4.710 1.317 4.642 1.00 95.69 169 LYS A CA 1
ATOM 1257 C C . LYS A 1 169 ? -3.327 1.853 5.017 1.00 95.69 169 LYS A C 1
ATOM 1259 O O . LYS A 1 169 ? -2.936 2.955 4.631 1.00 95.69 169 LYS A O 1
ATOM 1264 N N . ILE A 1 170 ? -2.573 1.027 5.727 1.00 94.31 170 ILE A N 1
ATOM 1265 C CA . ILE A 1 170 ? -1.188 1.259 6.112 1.00 94.31 170 ILE A CA 1
ATOM 1266 C C . ILE A 1 170 ? -0.282 0.751 4.988 1.00 94.31 170 ILE A C 1
ATOM 1268 O O . ILE A 1 170 ? -0.487 -0.332 4.431 1.00 94.31 170 ILE A O 1
ATOM 1272 N N . LYS A 1 171 ? 0.715 1.567 4.647 1.00 95.12 171 LYS A N 1
ATOM 1273 C CA . LYS A 1 171 ? 1.744 1.257 3.652 1.00 95.12 171 LYS A CA 1
ATOM 1274 C C . LYS A 1 171 ? 2.773 0.310 4.267 1.00 95.12 171 LYS A C 1
ATOM 1276 O O . LYS A 1 171 ? 3.316 0.615 5.326 1.00 95.12 171 LYS A O 1
ATOM 1281 N N . GLY A 1 172 ? 3.026 -0.814 3.604 1.00 92.94 172 GLY A N 1
ATOM 1282 C CA . GLY A 1 172 ? 4.103 -1.738 3.956 1.00 92.94 172 GLY A CA 1
ATOM 1283 C C . GLY A 1 172 ? 5.476 -1.237 3.502 1.00 92.94 172 GLY A C 1
ATOM 1284 O O . GLY A 1 172 ? 5.682 -0.040 3.295 1.00 92.94 172 GLY A O 1
ATOM 1285 N N . GLU A 1 173 ? 6.412 -2.170 3.308 1.00 94.62 173 GLU A N 1
ATOM 1286 C CA . GLU A 1 173 ? 7.746 -1.863 2.782 1.00 94.62 173 GLU A CA 1
ATOM 1287 C C . GLU A 1 173 ? 7.668 -1.078 1.473 1.00 94.62 173 GLU A C 1
ATOM 1289 O O . GLU A 1 173 ? 6.826 -1.360 0.616 1.00 94.62 173 GLU A O 1
ATOM 1294 N N . ALA A 1 174 ? 8.567 -0.109 1.316 1.00 94.69 174 ALA A N 1
ATOM 1295 C CA . ALA A 1 174 ? 8.620 0.759 0.154 1.00 94.69 174 ALA A CA 1
ATOM 1296 C C . ALA A 1 174 ? 9.870 0.480 -0.682 1.00 94.69 174 ALA A C 1
ATOM 1298 O O . ALA A 1 174 ? 10.958 0.276 -0.146 1.00 94.69 174 ALA A O 1
ATOM 1299 N N . CYS A 1 175 ? 9.713 0.538 -1.997 1.00 94.38 175 CYS A N 1
ATOM 1300 C CA . CYS A 1 175 ? 10.801 0.589 -2.957 1.00 94.38 175 CYS A CA 1
ATOM 1301 C C . CYS A 1 175 ? 10.633 1.850 -3.801 1.00 94.38 175 CYS A C 1
ATOM 1303 O O . CYS A 1 175 ? 9.532 2.131 -4.269 1.00 94.38 175 CYS A O 1
ATOM 1305 N N . SER A 1 176 ? 11.713 2.603 -3.994 1.00 93.06 176 SER A N 1
ATOM 1306 C CA . SER A 1 176 ? 11.718 3.805 -4.829 1.00 93.06 176 SER A CA 1
ATOM 1307 C C . SER A 1 176 ? 12.711 3.642 -5.969 1.00 93.06 176 SER A C 1
ATOM 1309 O O . SER A 1 176 ? 13.875 3.314 -5.733 1.00 93.06 176 SER A O 1
ATOM 1311 N N . ASP A 1 177 ? 12.251 3.889 -7.189 1.00 89.12 177 ASP A N 1
ATOM 1312 C CA . ASP A 1 177 ? 13.069 3.953 -8.396 1.00 89.12 177 ASP A CA 1
ATOM 1313 C C . ASP A 1 177 ? 12.797 5.253 -9.170 1.00 89.12 177 ASP A C 1
ATOM 1315 O O . ASP A 1 177 ? 12.103 6.151 -8.685 1.00 89.12 177 ASP A O 1
ATOM 1319 N N . ASP A 1 178 ? 13.364 5.365 -10.371 1.00 83.50 178 ASP A N 1
ATOM 1320 C CA . ASP A 1 178 ? 13.238 6.550 -11.226 1.00 83.50 178 ASP A CA 1
ATOM 1321 C C . ASP A 1 178 ? 11.786 6.808 -11.693 1.00 83.50 178 ASP A C 1
ATOM 1323 O O . ASP A 1 178 ? 11.457 7.916 -12.114 1.00 83.50 178 ASP A O 1
ATOM 1327 N N . ASN A 1 179 ? 10.892 5.820 -11.563 1.00 84.19 179 ASN A N 1
ATOM 1328 C CA . ASN A 1 179 ? 9.467 5.933 -11.881 1.00 84.19 179 ASN A CA 1
ATOM 1329 C C . ASN A 1 179 ? 8.601 6.273 -10.653 1.00 84.19 179 ASN A C 1
ATOM 1331 O O . ASN A 1 179 ? 7.390 6.465 -10.789 1.00 84.19 179 ASN A O 1
ATOM 1335 N N . GLY A 1 180 ? 9.197 6.350 -9.459 1.00 89.56 180 GLY A N 1
ATOM 1336 C CA . GLY A 1 180 ? 8.536 6.720 -8.211 1.00 89.56 180 GLY A CA 1
ATOM 1337 C C . GLY A 1 180 ? 8.596 5.637 -7.133 1.00 89.56 180 GLY A C 1
ATOM 1338 O O . GLY A 1 180 ? 9.349 4.669 -7.207 1.00 89.56 180 GLY A O 1
ATOM 1339 N N . THR A 1 181 ? 7.799 5.819 -6.080 1.00 93.56 181 THR A N 1
ATOM 1340 C CA . THR A 1 181 ? 7.752 4.900 -4.933 1.00 93.56 181 THR A CA 1
ATOM 1341 C C . THR A 1 181 ? 6.594 3.923 -5.061 1.00 93.56 181 THR A C 1
ATOM 1343 O O . THR A 1 181 ? 5.466 4.315 -5.355 1.00 93.56 181 THR A O 1
ATOM 1346 N N . ARG A 1 182 ? 6.866 2.652 -4.778 1.00 94.44 182 ARG A N 1
ATOM 1347 C CA . ARG A 1 182 ? 5.900 1.558 -4.728 1.00 94.44 182 ARG A CA 1
ATOM 1348 C C . ARG A 1 182 ? 5.968 0.846 -3.381 1.00 94.44 182 ARG A C 1
ATOM 1350 O O . ARG A 1 182 ? 6.993 0.885 -2.707 1.00 94.44 182 ARG A O 1
ATOM 1357 N N . TYR A 1 183 ? 4.888 0.179 -3.001 1.00 95.50 183 TYR A N 1
ATOM 1358 C CA . TYR A 1 183 ? 4.730 -0.498 -1.720 1.00 95.50 183 TYR A CA 1
ATOM 1359 C C . TYR A 1 183 ? 4.445 -1.985 -1.922 1.00 95.50 183 TYR A C 1
ATOM 1361 O O . TYR A 1 183 ? 3.703 -2.365 -2.832 1.00 95.50 183 TYR A O 1
ATOM 1369 N N . ALA A 1 184 ? 5.023 -2.817 -1.056 1.00 95.75 184 ALA A N 1
ATOM 1370 C CA . ALA A 1 184 ? 4.844 -4.267 -1.082 1.00 95.75 184 ALA A CA 1
ATOM 1371 C C . ALA A 1 184 ? 3.445 -4.684 -0.618 1.00 95.75 184 ALA A C 1
ATOM 1373 O O . ALA A 1 184 ? 2.875 -5.659 -1.101 1.00 95.75 184 ALA A O 1
ATOM 1374 N N . ALA A 1 185 ? 2.861 -3.908 0.296 1.00 95.31 185 ALA A N 1
ATOM 1375 C CA . ALA A 1 185 ? 1.551 -4.186 0.857 1.00 95.31 185 ALA A CA 1
ATOM 1376 C C . ALA A 1 185 ? 0.774 -2.899 1.150 1.00 95.31 185 ALA A C 1
ATOM 1378 O O . ALA A 1 185 ? 1.348 -1.882 1.545 1.00 95.31 185 ALA A O 1
ATOM 1379 N N . CYS A 1 186 ? -0.546 -2.984 1.005 1.00 95.88 186 CYS A N 1
ATOM 1380 C CA . CYS A 1 186 ? -1.504 -2.006 1.509 1.00 95.88 186 CYS A CA 1
ATOM 1381 C C . CYS A 1 186 ? -2.526 -2.749 2.373 1.00 95.88 186 CYS A C 1
ATOM 1383 O O . CYS A 1 186 ? -3.518 -3.273 1.856 1.00 95.88 186 CYS A O 1
ATOM 1385 N N . VAL A 1 187 ? -2.273 -2.821 3.677 1.00 95.38 187 VAL A N 1
ATOM 1386 C CA . VAL A 1 187 ? -3.095 -3.591 4.624 1.00 95.38 187 VAL A CA 1
ATOM 1387 C C . VAL A 1 187 ? -3.959 -2.669 5.465 1.00 95.38 187 VAL A C 1
ATOM 1389 O O . VAL A 1 187 ? -3.589 -1.528 5.727 1.00 95.38 187 VAL A O 1
ATOM 1392 N N . CYS A 1 188 ? -5.134 -3.138 5.875 1.00 95.38 188 CYS A N 1
ATOM 1393 C CA . CYS A 1 188 ? -5.913 -2.407 6.866 1.00 95.38 188 CYS A CA 1
ATOM 1394 C C . CYS A 1 188 ? -5.174 -2.393 8.215 1.00 95.38 188 CYS A C 1
ATOM 1396 O O . CYS A 1 188 ? -4.375 -3.299 8.464 1.00 95.38 188 CYS A O 1
ATOM 1398 N N . PRO A 1 189 ? -5.419 -1.385 9.070 1.00 94.88 189 PRO A N 1
ATOM 1399 C CA . PRO A 1 189 ? -4.923 -1.392 10.441 1.00 94.88 189 PRO A CA 1
ATOM 1400 C C . PRO A 1 189 ? -5.330 -2.664 11.189 1.00 94.88 189 PRO A C 1
ATOM 1402 O O . PRO A 1 189 ? -6.255 -3.367 10.777 1.00 94.88 189 PRO A O 1
ATOM 1405 N N . GLU A 1 190 ? -4.645 -2.946 12.294 1.00 93.62 190 GLU A N 1
ATOM 1406 C CA . GLU A 1 190 ? -5.017 -4.060 13.163 1.00 93.62 190 GLU A CA 1
ATOM 1407 C C . GLU A 1 190 ? -6.417 -3.853 13.748 1.00 93.62 190 GLU A C 1
ATOM 1409 O O . GLU A 1 190 ? -6.834 -2.728 14.045 1.00 93.62 190 GLU A O 1
ATOM 1414 N N . ASP A 1 191 ? -7.154 -4.955 13.886 1.00 92.88 191 ASP A N 1
ATOM 1415 C CA . ASP A 1 191 ? -8.482 -4.934 14.479 1.00 92.88 191 ASP A CA 1
ATOM 1416 C C . ASP A 1 191 ? -8.368 -4.771 15.993 1.00 92.88 191 ASP A C 1
ATOM 1418 O O . ASP A 1 191 ? -8.023 -5.704 16.714 1.00 92.88 191 ASP A O 1
ATOM 1422 N N . ASN A 1 192 ? -8.686 -3.573 16.480 1.00 92.25 192 ASN A N 1
ATOM 1423 C CA . ASN A 1 192 ? -8.633 -3.245 17.904 1.00 92.25 192 ASN A CA 1
ATOM 1424 C C . ASN A 1 192 ? -9.902 -3.673 18.651 1.00 92.25 192 ASN A C 1
ATOM 1426 O O . ASN A 1 192 ? -10.273 -3.052 19.649 1.00 92.25 192 ASN A O 1
ATOM 1430 N N . ASN A 1 193 ? -10.623 -4.677 18.151 1.00 91.25 193 ASN A N 1
ATOM 1431 C CA . ASN A 1 193 ? -11.871 -5.111 18.753 1.00 91.25 193 ASN A CA 1
ATOM 1432 C C . ASN A 1 193 ? -11.620 -5.698 20.151 1.00 91.25 193 ASN A C 1
ATOM 1434 O O . ASN A 1 193 ? -10.839 -6.631 20.331 1.00 91.25 193 ASN A O 1
ATOM 1438 N N . GLY A 1 194 ? -12.281 -5.119 21.150 1.00 88.12 194 GLY A N 1
ATOM 1439 C CA . GLY A 1 194 ? -12.188 -5.548 22.540 1.00 88.12 194 GLY A CA 1
ATOM 1440 C C . GLY A 1 194 ? -13.293 -6.538 22.926 1.00 88.12 194 GLY A C 1
ATOM 1441 O O . GLY A 1 194 ? -14.179 -6.841 22.125 1.00 88.12 194 GLY A O 1
ATOM 1442 N N . PRO A 1 195 ? -13.322 -6.991 24.192 1.00 92.06 195 PRO A N 1
ATOM 1443 C CA . PRO A 1 195 ? -14.373 -7.885 24.694 1.00 92.06 195 PRO A CA 1
ATOM 1444 C C . PRO A 1 195 ? -15.782 -7.273 24.603 1.00 92.06 195 PRO A C 1
ATOM 1446 O O . PRO A 1 195 ? -16.775 -7.995 24.538 1.00 92.06 195 PRO A O 1
ATOM 1449 N N . TRP A 1 196 ? -15.877 -5.942 24.563 1.00 92.50 196 TRP A N 1
ATOM 1450 C CA . TRP A 1 196 ? -17.137 -5.196 24.523 1.00 92.50 196 TRP A CA 1
ATOM 1451 C C . TRP A 1 196 ? -17.587 -4.819 23.109 1.00 92.50 196 TRP A C 1
ATOM 1453 O O . TRP A 1 196 ? -18.593 -4.131 22.947 1.00 92.50 196 TRP A O 1
ATOM 1463 N N . GLY A 1 197 ? -16.882 -5.290 22.079 1.00 92.44 197 GLY A N 1
ATOM 1464 C CA . GLY A 1 197 ? -17.177 -4.960 20.693 1.00 92.44 197 GLY A CA 1
ATOM 1465 C C . GLY A 1 197 ? -16.606 -3.611 20.254 1.00 92.44 197 GLY A C 1
ATOM 1466 O O . GLY A 1 197 ? -15.873 -2.929 20.980 1.00 92.44 197 GLY A O 1
ATOM 1467 N N . CYS A 1 198 ? -16.988 -3.208 19.043 1.00 95.62 198 CYS A N 1
ATOM 1468 C CA . CYS A 1 198 ? -16.490 -1.998 18.413 1.00 95.62 198 CYS A CA 1
ATOM 1469 C C . CYS A 1 198 ? -17.497 -0.849 18.437 1.00 95.62 198 CYS A C 1
ATOM 1471 O O . CYS A 1 198 ? -18.649 -1.021 18.039 1.00 95.62 198 CYS A O 1
ATOM 1473 N N . LYS A 1 199 ? -17.031 0.338 18.832 1.00 94.81 199 LYS A N 1
ATOM 1474 C CA . LYS A 1 199 ? -17.809 1.580 18.813 1.00 94.81 199 LYS A CA 1
ATOM 1475 C C . LYS A 1 199 ? -17.761 2.270 17.452 1.00 94.81 199 LYS A C 1
ATOM 1477 O O . LYS A 1 199 ? -18.766 2.819 17.011 1.00 94.81 199 LYS A O 1
ATOM 1482 N N . GLU A 1 200 ? -16.600 2.267 16.802 1.00 95.25 200 GLU A N 1
ATOM 1483 C CA . GLU A 1 200 ? -16.385 2.915 15.505 1.00 95.25 200 GLU A CA 1
ATOM 1484 C C . GLU A 1 200 ? -15.500 2.038 14.619 1.00 95.25 200 GLU A C 1
ATOM 1486 O O . GLU A 1 200 ? -14.402 1.652 15.022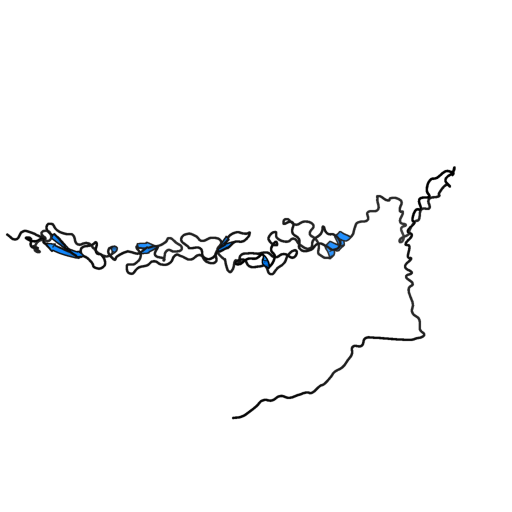 1.00 95.25 200 GLU A O 1
ATOM 1491 N N . TYR A 1 201 ? -15.960 1.760 13.401 1.00 95.75 201 TYR A N 1
ATOM 1492 C CA . TYR A 1 201 ? -15.202 1.036 12.381 1.00 95.75 201 TYR A CA 1
ATOM 1493 C C . TYR A 1 201 ? -14.521 2.007 11.415 1.00 95.75 201 TYR A C 1
ATOM 1495 O O . TYR A 1 201 ? -14.955 3.147 11.237 1.00 95.75 201 TYR A O 1
ATOM 1503 N N . TYR A 1 202 ? -13.449 1.555 10.768 1.00 96.06 202 TYR A N 1
ATOM 1504 C CA . TYR A 1 202 ? -12.824 2.310 9.683 1.00 96.06 202 TYR A CA 1
ATOM 1505 C C . TYR A 1 202 ? -13.772 2.469 8.474 1.00 96.06 202 TYR A C 1
ATOM 1507 O O . TYR A 1 202 ? -14.662 1.648 8.276 1.00 96.06 202 TYR A O 1
ATOM 1515 N N . PRO A 1 203 ? -13.606 3.496 7.621 1.00 95.12 203 PRO A N 1
ATOM 1516 C CA . PRO A 1 203 ? -14.320 3.553 6.347 1.00 95.12 203 PRO A CA 1
ATOM 1517 C C . PRO A 1 203 ? -13.836 2.456 5.381 1.00 95.12 203 PRO A C 1
ATOM 1519 O O . PRO A 1 203 ? -12.759 1.870 5.549 1.00 95.12 203 PRO A O 1
ATOM 1522 N N . ALA A 1 204 ? -14.623 2.192 4.331 1.00 93.31 204 ALA A N 1
ATOM 1523 C CA . ALA A 1 204 ? -14.195 1.333 3.227 1.00 93.31 204 ALA A CA 1
ATOM 1524 C C . ALA A 1 204 ? -12.846 1.828 2.661 1.00 93.31 204 ALA A C 1
ATOM 1526 O O . ALA A 1 204 ? -12.653 3.039 2.553 1.00 93.31 204 ALA A O 1
ATOM 1527 N N . PRO A 1 205 ? -11.907 0.931 2.308 1.00 92.38 205 PRO A N 1
ATOM 1528 C CA . PRO A 1 205 ? -12.039 -0.529 2.169 1.00 92.38 205 PRO A CA 1
ATOM 1529 C C . PRO A 1 205 ? -11.887 -1.354 3.462 1.00 92.38 205 PRO A C 1
ATOM 1531 O O . PRO A 1 205 ? -11.956 -2.576 3.399 1.00 92.38 205 PRO A O 1
ATOM 1534 N N . CYS A 1 206 ? -11.687 -0.731 4.624 1.00 95.50 206 CYS A N 1
ATOM 1535 C CA . CYS A 1 206 ? -11.394 -1.424 5.885 1.00 95.50 206 CYS A CA 1
ATOM 1536 C C . CYS A 1 206 ? -12.599 -1.494 6.834 1.00 95.50 206 CYS A C 1
ATOM 1538 O O . CYS A 1 206 ? -12.428 -1.532 8.047 1.00 95.50 206 CYS A O 1
ATOM 1540 N N . ALA A 1 207 ? -13.820 -1.514 6.291 1.00 95.25 207 ALA A N 1
ATOM 1541 C CA . ALA A 1 207 ? -15.058 -1.368 7.062 1.00 95.25 207 ALA A CA 1
ATOM 1542 C C . ALA A 1 207 ? -15.314 -2.455 8.120 1.00 95.25 207 ALA A C 1
ATOM 1544 O O . ALA A 1 207 ? -16.127 -2.258 9.015 1.00 95.25 207 ALA A O 1
ATOM 1545 N N . SER A 1 208 ? -14.619 -3.588 8.037 1.00 92.69 208 SER A N 1
ATOM 1546 C CA . SER A 1 208 ? -14.692 -4.666 9.025 1.00 92.69 208 SER A CA 1
ATOM 1547 C C . SER A 1 208 ? -13.737 -4.493 10.207 1.00 92.69 208 SER A C 1
ATOM 1549 O O . SER A 1 208 ? -13.830 -5.255 11.160 1.00 92.69 208 SER A O 1
ATOM 1551 N N . VAL A 1 209 ? -12.800 -3.544 10.144 1.00 96.25 209 VAL A N 1
ATOM 1552 C CA . VAL A 1 209 ? -11.760 -3.354 11.161 1.00 96.25 209 VAL A CA 1
ATOM 1553 C C . VAL A 1 209 ? -12.224 -2.331 12.186 1.00 96.25 209 VAL A C 1
ATOM 1555 O O . VAL A 1 209 ? -12.623 -1.215 11.829 1.00 96.25 209 VAL A O 1
ATOM 1558 N N . CYS A 1 210 ? -12.147 -2.694 13.464 1.00 96.44 210 CYS A N 1
ATOM 1559 C CA . CYS A 1 210 ? -12.471 -1.794 14.549 1.00 96.44 210 CYS A CA 1
ATOM 1560 C C . CYS A 1 210 ? -11.400 -0.716 14.717 1.00 96.44 210 CYS A C 1
ATOM 1562 O O . CYS A 1 210 ? -10.233 -1.000 14.988 1.00 96.44 210 CYS A O 1
ATOM 1564 N N . LYS A 1 211 ? -11.818 0.545 14.611 1.00 94.62 211 LYS A N 1
ATOM 1565 C CA . LYS A 1 211 ? -10.971 1.711 14.869 1.00 94.62 211 LYS A CA 1
ATOM 1566 C C . LYS A 1 211 ? -10.958 2.064 16.350 1.00 94.62 211 LYS A C 1
ATOM 1568 O O . LYS A 1 211 ? -9.912 2.398 16.899 1.00 94.62 211 LYS A O 1
ATOM 1573 N N . THR A 1 212 ? -12.118 2.028 17.002 1.00 94.44 212 THR A N 1
ATOM 1574 C CA . THR A 1 212 ? -12.247 2.365 18.424 1.00 94.44 212 THR A CA 1
ATOM 1575 C C . THR A 1 212 ? -13.158 1.356 19.117 1.00 94.44 212 THR A C 1
ATOM 1577 O O . THR A 1 212 ? -14.354 1.325 18.811 1.00 94.44 212 THR A O 1
ATOM 1580 N N . PRO A 1 213 ? -12.633 0.534 20.043 1.00 95.06 213 PRO A N 1
ATOM 1581 C CA . PRO A 1 213 ? -13.453 -0.383 20.824 1.00 95.06 213 PRO A CA 1
ATOM 1582 C C . PRO A 1 213 ? -14.279 0.354 21.877 1.00 95.06 213 PRO A C 1
ATOM 1584 O O . PRO A 1 213 ? -13.972 1.486 22.265 1.00 95.06 213 PRO A O 1
ATOM 1587 N N . TYR A 1 214 ? -15.327 -0.301 22.374 1.00 94.19 214 TYR A N 1
ATOM 1588 C CA . TYR A 1 214 ? -15.978 0.161 23.594 1.00 94.19 214 TYR A CA 1
ATOM 1589 C C . TYR A 1 214 ? -15.049 -0.064 24.802 1.00 94.19 214 TYR A C 1
ATOM 1591 O O . TYR A 1 214 ? -14.525 -1.169 24.958 1.00 94.19 214 TYR A O 1
ATOM 1599 N N . PRO A 1 215 ? -14.840 0.949 25.665 1.00 92.12 215 PRO A N 1
ATOM 1600 C CA . PRO A 1 215 ? -14.015 0.789 26.865 1.00 92.12 215 PRO A CA 1
ATOM 1601 C C . PRO A 1 215 ? -14.675 -0.134 27.899 1.00 92.12 215 PRO A C 1
ATOM 1603 O O . PRO A 1 215 ? -13.987 -0.798 28.669 1.00 92.12 215 PRO A O 1
ATOM 1606 N N . ASP A 1 216 ? -16.005 -0.187 27.891 1.00 92.81 216 ASP A N 1
ATOM 1607 C CA . ASP A 1 216 ? -16.845 -0.923 28.825 1.00 92.81 216 ASP A CA 1
ATOM 1608 C C . ASP A 1 216 ? -18.150 -1.381 28.140 1.00 92.81 216 ASP A C 1
ATOM 1610 O O . ASP A 1 216 ? -18.457 -1.032 26.992 1.00 92.81 216 ASP A O 1
ATOM 1614 N N . ASN A 1 217 ? -18.962 -2.164 28.847 1.00 92.88 217 ASN A N 1
ATOM 1615 C CA . ASN A 1 217 ? -20.249 -2.625 28.336 1.00 92.88 217 ASN A CA 1
ATOM 1616 C C . ASN A 1 217 ? -21.384 -1.616 28.586 1.00 92.88 217 ASN A C 1
ATOM 1618 O O . ASN A 1 217 ? -22.559 -1.943 28.398 1.00 92.88 217 ASN A O 1
ATOM 1622 N N . CYS A 1 218 ? -21.075 -0.376 28.995 1.00 92.88 218 CYS A N 1
ATOM 1623 C CA . CYS A 1 218 ? -22.088 0.610 29.376 1.00 92.88 218 CYS A CA 1
ATOM 1624 C C . CYS A 1 218 ? -23.094 0.897 28.267 1.00 92.88 218 CYS A C 1
ATOM 1626 O O . CYS A 1 218 ? -24.244 1.230 28.548 1.00 92.88 218 CYS A O 1
ATOM 1628 N N . HIS A 1 219 ? -22.687 0.766 27.008 1.00 91.00 219 HIS A N 1
ATOM 1629 C CA . HIS A 1 219 ? -23.546 0.973 25.847 1.00 91.00 219 HIS A CA 1
ATOM 1630 C C . HIS A 1 219 ? -24.722 -0.023 25.761 1.00 91.00 219 HIS A C 1
ATOM 1632 O O . HIS A 1 219 ? -25.711 0.286 25.103 1.00 91.00 219 HIS A O 1
ATOM 1638 N N . LYS A 1 220 ? -24.649 -1.176 26.445 1.00 91.81 220 LYS A N 1
ATOM 1639 C CA . LYS A 1 220 ? -25.743 -2.164 26.549 1.00 91.81 220 LYS A CA 1
ATOM 1640 C C . LYS A 1 220 ? -26.473 -2.139 27.889 1.00 91.81 220 LYS A C 1
ATOM 1642 O O . LYS A 1 220 ? -27.480 -2.825 28.043 1.00 91.81 220 LYS A O 1
ATOM 1647 N N . ARG A 1 221 ? -25.953 -1.405 28.873 1.00 93.56 221 ARG A N 1
ATOM 1648 C CA . ARG A 1 221 ? -26.562 -1.279 30.201 1.00 93.56 221 ARG A CA 1
ATOM 1649 C C . ARG A 1 221 ? -27.517 -0.096 30.233 1.00 93.56 221 ARG A C 1
ATOM 1651 O O . ARG A 1 221 ? -27.275 0.923 29.588 1.00 93.56 221 ARG A O 1
ATOM 1658 N N . GLU A 1 222 ? -28.564 -0.200 31.030 1.00 92.44 222 GLU A N 1
ATOM 1659 C CA . GLU A 1 222 ? -29.475 0.906 31.310 1.00 92.44 222 GLU A CA 1
ATOM 1660 C C . GLU A 1 222 ? -29.252 1.370 32.748 1.00 92.44 222 GLU A C 1
ATOM 1662 O O . GLU A 1 222 ? -29.055 0.544 33.643 1.00 92.44 222 GLU A O 1
ATOM 1667 N N . ASP A 1 223 ? -29.197 2.685 32.945 1.00 93.81 223 ASP A N 1
ATOM 1668 C CA . ASP A 1 223 ? -28.981 3.272 34.265 1.00 93.81 223 ASP A CA 1
ATOM 1669 C C . ASP A 1 223 ? -30.308 3.325 35.018 1.00 93.81 223 ASP A C 1
ATOM 1671 O O . ASP A 1 223 ? -31.308 3.830 34.495 1.00 93.81 223 ASP A O 1
ATOM 1675 N N . VAL A 1 224 ? -30.341 2.798 36.240 1.00 89.38 224 VAL A N 1
ATOM 1676 C CA . VAL A 1 224 ? -31.563 2.845 37.037 1.00 89.38 224 VAL A CA 1
ATOM 1677 C C . VAL A 1 224 ? -31.773 4.262 37.557 1.00 89.38 224 VAL A C 1
ATOM 1679 O O . VAL A 1 224 ? -30.950 4.816 38.281 1.00 89.38 224 VAL A O 1
ATOM 1682 N N . ALA A 1 225 ? -32.937 4.835 37.247 1.00 88.12 225 ALA A N 1
ATOM 1683 C CA . ALA A 1 225 ? -33.310 6.154 37.737 1.00 88.12 225 ALA A CA 1
ATOM 1684 C C . ALA A 1 225 ? -33.358 6.186 39.273 1.00 88.12 225 ALA A C 1
ATOM 1686 O O . ALA A 1 225 ? -34.208 5.531 39.892 1.00 88.12 225 ALA A O 1
ATOM 1687 N N . LEU A 1 226 ? -32.472 6.990 39.866 1.00 87.00 226 LEU A N 1
ATOM 1688 C CA . LEU A 1 226 ? -32.402 7.211 41.305 1.00 87.00 226 LEU A CA 1
ATOM 1689 C C . LEU A 1 226 ? -33.566 8.099 41.769 1.00 87.00 226 LEU A C 1
ATOM 1691 O O . LEU A 1 226 ? -33.636 9.274 41.397 1.00 87.00 226 LEU A O 1
ATOM 1695 N N . PRO A 1 227 ? -34.490 7.582 42.592 1.00 85.38 227 PRO A N 1
ATOM 1696 C CA . PRO A 1 227 ? -35.528 8.406 43.195 1.00 85.38 227 PRO A CA 1
ATOM 1697 C C . PRO A 1 227 ? -34.960 9.387 44.226 1.00 85.38 227 PRO A C 1
ATOM 1699 O O . PRO A 1 227 ? -33.848 9.223 44.736 1.00 85.38 227 PRO A O 1
ATOM 1702 N N . GLN A 1 228 ? -35.757 10.390 44.601 1.00 85.62 228 GLN A N 1
ATOM 1703 C CA . GLN A 1 228 ? -35.404 11.263 45.721 1.00 85.62 228 GLN A CA 1
ATOM 1704 C C . GLN A 1 228 ? -35.118 10.450 46.989 1.00 85.62 228 GLN A C 1
ATOM 1706 O O . GLN A 1 228 ? -35.742 9.424 47.243 1.00 85.62 228 GLN A O 1
ATOM 1711 N N . ASN A 1 229 ? -34.165 10.935 47.787 1.00 88.31 229 ASN A N 1
ATOM 1712 C CA . ASN A 1 229 ? -33.730 10.308 49.039 1.00 88.31 229 ASN A CA 1
ATOM 1713 C C . ASN A 1 229 ? -33.182 8.879 48.892 1.00 88.31 229 ASN A C 1
ATOM 1715 O O . ASN A 1 229 ? -33.184 8.116 49.856 1.00 88.31 229 ASN A O 1
ATOM 1719 N N . SER A 1 230 ? -32.645 8.542 47.720 1.00 90.19 230 SER A N 1
ATOM 1720 C CA . SER A 1 230 ? -31.886 7.314 47.482 1.00 90.19 230 SER A CA 1
ATOM 1721 C C . SE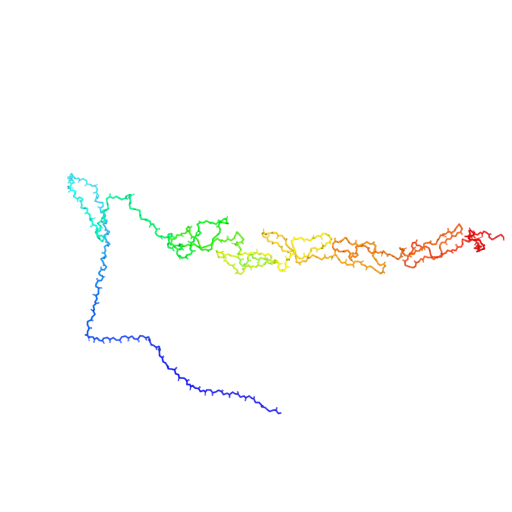R A 1 230 ? -30.437 7.598 47.091 1.00 90.19 230 SER A C 1
ATOM 1723 O O . SER A 1 230 ? -30.044 8.753 46.891 1.00 90.19 230 SER A O 1
ATOM 1725 N N . TYR A 1 231 ? -29.637 6.542 47.022 1.00 91.44 231 TYR A N 1
ATOM 1726 C CA . TYR A 1 231 ? -28.324 6.539 46.394 1.00 91.44 231 TYR A CA 1
ATOM 1727 C C . TYR A 1 231 ? -28.081 5.187 45.718 1.00 91.44 231 TYR A C 1
ATOM 1729 O O . TYR A 1 231 ? -28.723 4.190 46.058 1.00 91.44 231 TYR A O 1
ATOM 1737 N N . CYS A 1 232 ? -27.159 5.159 44.758 1.00 93.81 232 CYS A N 1
ATOM 1738 C CA . CYS A 1 232 ? -26.787 3.923 44.088 1.00 93.81 232 CYS A CA 1
ATOM 1739 C C . CYS A 1 232 ? -26.067 2.977 45.055 1.00 93.81 232 CYS A C 1
ATOM 1741 O O . CYS A 1 232 ? -25.045 3.355 45.628 1.00 93.81 232 CYS A O 1
ATOM 1743 N N . SER A 1 233 ? -26.594 1.768 45.241 1.00 93.31 233 SER A N 1
ATOM 1744 C CA . SER A 1 233 ? -25.968 0.740 46.073 1.00 93.31 233 SER A CA 1
ATOM 1745 C C . SER A 1 233 ? -24.960 -0.084 45.292 1.00 93.31 233 SER A C 1
ATOM 1747 O O . SER A 1 233 ? -23.905 -0.403 45.829 1.00 93.31 233 SER A O 1
ATOM 1749 N N . GLU A 1 234 ? -25.263 -0.406 44.035 1.00 94.62 234 GLU A N 1
ATOM 1750 C CA . GLU A 1 234 ? -24.406 -1.240 43.195 1.00 94.62 234 GLU A CA 1
ATOM 1751 C C . GLU A 1 234 ? -24.367 -0.686 41.778 1.00 94.62 234 GLU A C 1
ATOM 1753 O O . GLU A 1 234 ? -25.398 -0.331 41.198 1.00 94.62 234 GLU A O 1
ATOM 1758 N N . HIS A 1 235 ? -23.165 -0.642 41.218 1.00 94.56 235 HIS A N 1
ATOM 1759 C CA . HIS A 1 235 ? -22.938 -0.326 39.814 1.00 94.56 235 HIS A CA 1
ATOM 1760 C C . HIS A 1 235 ? -22.681 -1.625 39.060 1.00 94.56 235 HIS A C 1
ATOM 1762 O O . HIS A 1 235 ? -22.274 -2.619 39.660 1.00 94.56 235 HIS A O 1
ATOM 1768 N N . TYR A 1 236 ? -22.898 -1.621 37.750 1.00 94.62 236 TYR A N 1
ATOM 1769 C CA . TYR A 1 236 ? -22.564 -2.787 36.940 1.00 94.62 236 TYR A CA 1
ATOM 1770 C C . TYR A 1 236 ? -21.046 -3.028 36.947 1.00 94.62 236 TYR A C 1
ATOM 1772 O O . TYR A 1 236 ? -20.271 -2.102 36.699 1.00 94.62 236 TYR A O 1
ATOM 1780 N N . ASP A 1 237 ? -20.615 -4.277 37.139 1.00 92.56 237 ASP A N 1
ATOM 1781 C CA . ASP A 1 237 ? -19.188 -4.652 37.111 1.00 92.56 237 ASP A CA 1
ATOM 1782 C C . ASP A 1 237 ? -18.519 -4.316 35.769 1.00 92.56 237 ASP A C 1
ATOM 1784 O O . ASP A 1 237 ? -17.355 -3.925 35.707 1.00 92.56 237 ASP A O 1
ATOM 1788 N N . ASP A 1 238 ? -19.279 -4.436 34.679 1.00 91.94 238 ASP A N 1
ATOM 1789 C CA . ASP A 1 238 ? -18.856 -4.110 33.319 1.00 91.94 238 ASP A CA 1
ATOM 1790 C C . ASP A 1 238 ? -19.230 -2.681 32.891 1.00 91.94 238 ASP A C 1
ATOM 1792 O O . ASP A 1 238 ? -19.088 -2.334 31.718 1.00 91.94 238 ASP A O 1
ATOM 1796 N N . CYS A 1 239 ? -19.732 -1.862 33.822 1.00 93.62 239 CYS A N 1
ATOM 1797 C CA . CYS A 1 239 ? -20.080 -0.462 33.612 1.00 93.62 239 CYS A CA 1
ATOM 1798 C C . CYS A 1 239 ? -20.216 0.298 34.947 1.00 93.62 239 CYS A C 1
ATOM 1800 O O . CYS A 1 239 ? -21.317 0.575 35.430 1.00 93.62 239 CYS A O 1
ATOM 1802 N N . ALA A 1 240 ? -19.084 0.717 35.516 1.00 92.50 240 ALA A N 1
ATOM 1803 C CA . ALA A 1 240 ? -19.057 1.416 36.804 1.00 92.50 240 ALA A CA 1
ATOM 1804 C C . ALA A 1 240 ? -19.764 2.788 36.794 1.00 92.50 240 ALA A C 1
ATOM 1806 O O . ALA A 1 240 ? -20.036 3.348 37.851 1.00 92.50 240 ALA A O 1
ATOM 1807 N N . SER A 1 241 ? -20.051 3.350 35.616 1.00 92.62 241 SER A N 1
ATOM 1808 C CA . SER A 1 241 ? -20.738 4.641 35.489 1.00 92.62 241 SER A CA 1
ATOM 1809 C C . SER A 1 241 ? -22.262 4.550 35.584 1.00 92.62 241 SER A C 1
ATOM 1811 O O . SER A 1 241 ? -22.905 5.586 35.738 1.00 92.62 241 SER A O 1
ATOM 1813 N N . LYS A 1 242 ? -22.848 3.347 35.495 1.00 94.44 242 LYS A N 1
ATOM 1814 C CA . LYS A 1 242 ? -24.301 3.144 35.558 1.00 94.44 242 LYS A CA 1
ATOM 1815 C C . LYS A 1 242 ? -24.687 2.367 36.803 1.00 94.44 242 LYS A C 1
ATOM 1817 O O . LYS A 1 242 ? -24.062 1.365 37.151 1.00 94.44 242 LYS A O 1
ATOM 1822 N N . CYS A 1 243 ? -25.751 2.824 37.441 1.00 94.00 243 CYS A N 1
ATOM 1823 C CA . CYS A 1 243 ? -26.322 2.207 38.613 1.00 94.00 243 CYS A CA 1
ATOM 1824 C C . CYS A 1 243 ? -27.178 1.000 38.225 1.00 94.00 243 CYS A C 1
ATOM 1826 O O . CYS A 1 243 ? -28.094 1.109 37.407 1.00 94.00 243 CYS A O 1
ATOM 1828 N N . GLN A 1 244 ? -26.897 -0.148 38.833 1.00 94.56 244 GLN A N 1
ATOM 1829 C CA . GLN A 1 244 ? -27.675 -1.374 38.676 1.00 94.56 244 GLN A CA 1
ATOM 1830 C C . GLN A 1 244 ? -28.776 -1.473 39.735 1.00 94.56 244 GLN A C 1
ATOM 1832 O O . GLN A 1 244 ? -29.890 -1.905 39.439 1.00 94.56 244 GLN A O 1
ATOM 1837 N N . SER A 1 245 ? -28.477 -1.078 40.972 1.00 90.81 245 SER A N 1
ATOM 1838 C CA . SER A 1 245 ? -29.415 -1.131 42.093 1.00 90.81 245 SER A CA 1
ATOM 1839 C C . SER A 1 245 ? -29.232 0.079 43.006 1.00 90.81 245 SER A C 1
ATOM 1841 O O . SER A 1 245 ? -28.140 0.636 43.120 1.00 90.81 245 SER A O 1
ATOM 1843 N N . TRP A 1 246 ? -30.308 0.509 43.662 1.00 91.56 246 TRP A N 1
ATOM 1844 C CA . TRP A 1 246 ? -30.282 1.641 44.585 1.00 91.56 246 TRP A CA 1
ATOM 1845 C C . TRP A 1 246 ? -30.998 1.314 45.885 1.00 91.56 246 TRP A C 1
ATOM 1847 O O . TRP A 1 246 ? -31.899 0.474 45.935 1.00 91.56 246 TRP A O 1
ATOM 1857 N N . VAL A 1 247 ? -30.624 2.041 46.934 1.00 89.44 247 VAL A N 1
ATOM 1858 C CA . VAL A 1 247 ? -31.233 1.937 48.262 1.00 89.44 247 VAL A CA 1
ATOM 1859 C C . VAL A 1 247 ? -31.592 3.316 48.802 1.00 89.44 247 VAL A C 1
ATOM 1861 O O . VAL A 1 247 ? -31.045 4.342 48.387 1.00 89.44 247 VAL A O 1
ATOM 1864 N N . CYS A 1 248 ? -32.547 3.356 49.728 1.00 90.19 248 CYS A N 1
ATOM 1865 C CA . CYS A 1 248 ? -32.911 4.592 50.408 1.00 90.19 248 CYS A CA 1
ATOM 1866 C C . CYS A 1 248 ? -31.788 5.059 51.343 1.00 90.19 248 CYS A C 1
ATOM 1868 O O . CYS A 1 248 ? -31.088 4.255 51.959 1.00 90.19 248 CYS A O 1
ATOM 1870 N N . LYS A 1 249 ? -31.631 6.379 51.469 1.00 89.94 249 LYS A N 1
ATOM 1871 C CA . LYS A 1 249 ? -30.750 6.990 52.470 1.00 89.94 249 LYS A CA 1
ATOM 1872 C C . LYS A 1 249 ? -31.234 6.634 53.880 1.00 89.94 249 LYS A C 1
ATOM 1874 O O . LYS A 1 249 ? -32.412 6.352 54.093 1.00 89.94 249 LYS A O 1
ATOM 1879 N N . SER A 1 250 ? -30.327 6.699 54.854 1.00 89.31 250 SER A N 1
ATOM 1880 C CA . SER A 1 250 ? -30.669 6.467 56.263 1.00 89.31 250 SER A CA 1
ATOM 1881 C C . SER A 1 250 ? -31.846 7.348 56.709 1.00 89.31 250 SER A C 1
ATOM 1883 O O . SER A 1 250 ? -31.881 8.539 56.396 1.00 89.31 250 SER A O 1
ATOM 1885 N N . GLY A 1 251 ? -32.816 6.751 57.408 1.00 85.25 251 GLY A N 1
ATOM 1886 C CA . GLY A 1 251 ? -34.063 7.404 57.833 1.00 85.25 251 GLY A CA 1
ATOM 1887 C C . GLY A 1 251 ? -35.228 7.304 56.838 1.00 85.25 251 GLY A C 1
ATOM 1888 O O . GLY A 1 251 ? -36.341 7.700 57.180 1.00 85.25 251 GLY A O 1
ATOM 1889 N N . TYR A 1 252 ? -35.005 6.741 55.646 1.00 84.75 252 TYR A N 1
ATOM 1890 C CA . TYR A 1 252 ? -36.027 6.562 54.614 1.00 84.75 252 TYR A CA 1
ATOM 1891 C C . TYR A 1 252 ? -36.265 5.076 54.318 1.00 84.75 252 TYR A C 1
ATOM 1893 O O . TYR A 1 252 ? -35.336 4.270 54.336 1.00 84.75 252 TYR A O 1
ATOM 1901 N N . THR A 1 253 ? -37.506 4.712 54.000 1.00 83.56 253 THR A N 1
ATOM 1902 C CA . THR A 1 253 ? -37.889 3.354 53.590 1.00 83.56 253 THR A CA 1
ATOM 1903 C C . THR A 1 253 ? -38.538 3.353 52.217 1.00 83.56 253 THR A C 1
ATOM 1905 O O . THR A 1 253 ? -39.270 4.283 51.869 1.00 83.56 253 THR A O 1
ATOM 1908 N N . ASN A 1 254 ? -38.273 2.296 51.448 1.00 78.69 254 ASN A N 1
ATOM 1909 C CA . ASN A 1 254 ? -38.923 2.077 50.165 1.00 78.69 254 ASN A CA 1
ATOM 1910 C C . ASN A 1 254 ? -40.374 1.655 50.403 1.00 78.69 254 ASN A C 1
ATOM 1912 O O . ASN A 1 254 ? -40.624 0.670 51.095 1.00 78.69 254 ASN A O 1
ATOM 1916 N N . ILE A 1 255 ? -41.309 2.435 49.865 1.00 74.88 255 ILE A N 1
ATOM 1917 C CA . ILE A 1 255 ? -42.740 2.144 49.906 1.00 74.88 255 ILE A CA 1
ATOM 1918 C C . ILE A 1 255 ? -43.109 1.675 48.500 1.00 74.88 255 ILE A C 1
ATOM 1920 O O . ILE A 1 255 ? -43.516 2.452 47.640 1.00 74.88 255 ILE A O 1
ATOM 1924 N N . SER A 1 256 ? -42.909 0.383 48.252 1.00 67.94 256 SER A N 1
ATOM 1925 C CA . SER A 1 256 ? -43.088 -0.273 46.949 1.00 67.94 256 SER A CA 1
ATOM 1926 C C . SER A 1 256 ? -44.523 -0.247 46.409 1.00 67.94 256 SER A C 1
ATOM 1928 O O . SER A 1 256 ? -44.762 -0.699 45.292 1.00 67.94 256 SER A O 1
ATOM 1930 N N . ASP A 1 257 ? -45.469 0.297 47.173 1.00 61.19 257 ASP A N 1
ATOM 1931 C CA . ASP A 1 257 ? -46.901 0.241 46.879 1.00 61.19 257 ASP A CA 1
ATOM 1932 C C . ASP A 1 257 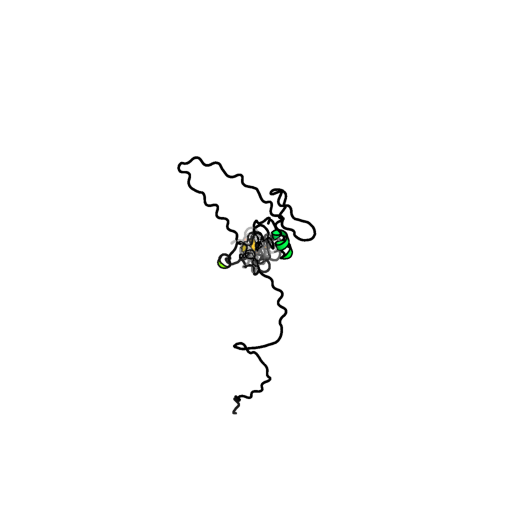? -47.360 1.334 45.900 1.00 61.19 257 ASP A C 1
ATOM 1934 O O . ASP A 1 257 ? -48.486 1.303 45.406 1.00 61.19 257 ASP A O 1
ATOM 1938 N N . CYS A 1 258 ? -46.491 2.294 45.571 1.00 53.34 258 CYS A N 1
ATOM 1939 C CA . CYS A 1 258 ? -46.756 3.313 44.560 1.00 53.34 258 CYS A CA 1
ATOM 1940 C C . CYS A 1 258 ? -45.581 3.406 43.586 1.00 53.34 258 CYS A C 1
ATOM 1942 O O . CYS A 1 258 ? -44.465 3.742 43.978 1.00 53.34 258 CYS A O 1
ATOM 1944 N N . ALA A 1 259 ? -45.849 3.212 42.289 1.00 56.03 259 ALA A N 1
ATOM 1945 C CA . ALA A 1 259 ? -44.857 3.264 41.204 1.00 56.03 259 ALA A CA 1
ATOM 1946 C C . ALA A 1 259 ? -44.026 4.573 41.142 1.00 56.03 259 ALA A C 1
ATOM 1948 O O . ALA A 1 259 ? -43.018 4.643 40.439 1.00 56.03 259 ALA A O 1
ATOM 1949 N N . TRP A 1 260 ? -44.426 5.598 41.899 1.00 58.81 260 TRP A N 1
ATOM 1950 C CA . TRP A 1 260 ? -43.831 6.931 41.963 1.00 58.81 260 TRP A CA 1
ATOM 1951 C C . TRP A 1 260 ? -43.304 7.333 43.362 1.00 58.81 260 TRP A C 1
ATOM 1953 O O . TRP A 1 260 ? -42.651 8.369 43.472 1.00 58.81 260 TRP A O 1
ATOM 1963 N N . MET A 1 261 ? -43.509 6.540 44.428 1.00 57.12 261 MET A N 1
ATOM 1964 C CA . MET A 1 261 ? -43.076 6.871 45.805 1.00 57.12 261 MET A CA 1
ATOM 1965 C C . MET A 1 261 ? -41.993 5.920 46.314 1.00 57.12 261 MET A C 1
ATOM 1967 O O . MET A 1 261 ? -42.248 5.002 47.079 1.00 57.12 261 MET A O 1
ATOM 1971 N N . LYS A 1 262 ? -40.746 6.151 45.912 1.00 71.19 262 LYS A N 1
ATOM 1972 C CA . LYS A 1 262 ? -39.689 5.154 46.110 1.00 71.19 262 LYS A CA 1
ATOM 1973 C C . LYS A 1 262 ? -38.891 5.252 47.428 1.00 71.19 262 LYS A C 1
ATOM 1975 O O . LYS A 1 262 ? -38.349 4.230 47.821 1.00 71.19 262 LYS A O 1
ATOM 1980 N N . CYS A 1 263 ? -38.832 6.395 48.129 1.00 80.44 263 CYS A N 1
ATOM 1981 C CA . CYS A 1 263 ? -38.197 6.521 49.463 1.00 80.44 263 CYS A CA 1
ATOM 1982 C C . CYS A 1 263 ? -38.817 7.649 50.313 1.00 80.44 263 CYS A C 1
ATOM 1984 O O . CYS A 1 263 ? -38.697 8.819 49.946 1.00 80.44 263 CYS A O 1
ATOM 1986 N N . TRP A 1 264 ? -39.402 7.327 51.477 1.00 79.75 264 TRP A N 1
ATOM 1987 C CA . TRP A 1 264 ? -40.028 8.301 52.398 1.00 79.75 264 TRP A CA 1
ATOM 1988 C C . TRP A 1 264 ? -39.668 8.048 53.867 1.00 79.75 264 TRP A C 1
ATOM 1990 O O . TRP A 1 264 ? -39.281 6.936 54.223 1.00 79.75 264 TRP A O 1
ATOM 2000 N N . ILE A 1 265 ? -39.767 9.090 54.703 1.00 79.69 265 ILE A N 1
ATOM 2001 C CA . ILE A 1 265 ? -39.471 9.017 56.142 1.00 79.69 265 ILE A CA 1
ATOM 2002 C C . ILE A 1 265 ? -40.421 8.028 56.811 1.00 79.69 265 ILE A C 1
ATOM 2004 O O . ILE A 1 265 ? -41.635 8.084 56.615 1.00 79.69 265 ILE A O 1
ATOM 2008 N N . LYS A 1 266 ? -39.851 7.144 57.626 1.00 68.00 266 LYS A N 1
ATOM 2009 C CA . LYS A 1 266 ? -40.610 6.256 58.501 1.00 68.00 266 LYS A CA 1
ATOM 2010 C C . LYS A 1 266 ? -41.098 7.089 59.696 1.00 68.00 266 LYS A C 1
ATOM 2012 O O . LYS A 1 266 ? -40.285 7.429 60.553 1.00 68.00 266 LYS A O 1
ATOM 2017 N N . LEU A 1 267 ? -42.367 7.507 59.667 1.00 63.41 267 LEU A N 1
ATOM 2018 C CA . LEU A 1 267 ? -43.031 8.204 60.779 1.00 63.41 267 LEU A CA 1
ATOM 2019 C C . LEU A 1 267 ? -43.211 7.276 61.986 1.00 63.41 267 LEU A C 1
ATOM 2021 O O . LEU A 1 267 ? -43.443 6.064 61.763 1.00 63.41 267 LEU A O 1
#

pLDDT: mean 72.77, std 24.71, range [23.53, 96.44]